Protein AF-A0A7R9WMW5-F1 (afdb_monomer_lite)

Secondary structure (DSSP, 8-state):
--S-TTSTTHHHHHHHHHHHHHHHHTT----EEEE--EEETT--GGGSPPPHHHHHHHHHHHHTTT-EEEEEEEEEE-TTS-HHHHHHHHHHHHHHHHHHHHTSTTEEEEEES-SBGGG-HHHHHHTS----SSB-TTSPBPHHHHHHHHHHHTTSTT----STT-SSSEETTTTEETTTTTSPPPPP--------TTSSSSS------------PPP----

pLDDT: mean 84.22, std 20.39, range [33.09, 98.75]

InterPro domains:
  IPR001000 Glycoside hydrolase family 10 domain [PF00331] (10-150)
  IPR001000 Glycoside hydrolase family 10 domain [PS51760] (1-151)
  IPR001000 Glycoside hydrolase family 10 domain [SM00633] (3-152)
  IPR017853 Glycoside hydrolase superfamily [SSF51445] (10-153)
  IPR044846 Glycoside hydrolase family 10 [PTHR31490] (8-117)

Sequence (222 aa):
KVEGMDGPNKRKADGFYRLLADLKRNGCPVHGCGMQAHFNAAGTGNKRPPTPRMVKNQIRRLGHLGLSVNISEMDVRVMGLPRHLRSLAQIEIYRDILAAALTEPAFDGIWVWGVSDKHSWVPWFYRTGDTPLLLDASYARKPAYYAVREALLALTPGGSGLPWDGEDDMDPRTQQPWGSKWMQPEPAVEPSTGTNSQQQQQANGASKQPFAGDARPDWEIE

Organism: NCBI:txid1486917

Radius of gyration: 20.63 Å; chains: 1; bounding box: 66×61×39 Å

Foldseek 3Di:
DQQFDVDLQNVVVVVVLVVLLVCLVVVNPAAADEDQQPAEQLDARSRFDHFLLRNLVSLQSSVVSNHAYEHEAHWYWQPNWDPVCSLVSLLLSLQSNLLSLVVHPSYDYYDHNDQEQLPDPCCVVVVDPTGTDQAYNVRHGGSNVVSNVLSVQLPPVVRPHDQPPDNDQADSVPRHRRSPPTRDDHPPPDPPPDDDPPPPPPPDPDDDDPDDPDPDDDDDDD

Structure (mmCIF, N/CA/C/O backbone):
data_AF-A0A7R9WMW5-F1
#
_entry.id   AF-A0A7R9WMW5-F1
#
loop_
_atom_site.group_PDB
_atom_site.id
_atom_site.type_symbol
_atom_site.label_atom_id
_atom_site.label_alt_id
_atom_site.label_comp_id
_atom_site.label_asym_id
_atom_site.label_entity_id
_atom_site.label_seq_id
_atom_site.pdbx_PDB_ins_code
_atom_site.Cartn_x
_atom_site.Cartn_y
_atom_site.Cartn_z
_atom_site.occupancy
_atom_site.B_iso_or_equiv
_atom_site.auth_seq_id
_atom_site.auth_comp_id
_atom_site.auth_asym_id
_atom_site.auth_atom_id
_atom_site.pdbx_PDB_model_num
ATOM 1 N N . LYS A 1 1 ? -3.709 10.831 -1.543 1.00 75.50 1 LYS A N 1
ATOM 2 C CA . LYS A 1 1 ? -4.199 9.547 -1.035 1.00 75.50 1 LYS A CA 1
ATOM 3 C C . LYS A 1 1 ? -4.210 9.629 0.501 1.00 75.50 1 LYS A C 1
ATOM 5 O O . LYS A 1 1 ? -3.652 10.600 1.000 1.00 75.50 1 LYS A O 1
ATOM 10 N N . VAL A 1 2 ? -4.948 8.787 1.223 1.00 84.94 2 VAL A N 1
ATOM 11 C CA . VAL A 1 2 ? -5.184 8.956 2.682 1.00 84.94 2 VAL A CA 1
ATOM 12 C C . VAL A 1 2 ? -4.212 8.163 3.562 1.00 84.94 2 VAL A C 1
ATOM 14 O O . VAL A 1 2 ? -4.251 8.299 4.774 1.00 84.94 2 VAL A O 1
ATOM 17 N N . GLU A 1 3 ? -3.341 7.368 2.947 1.00 86.94 3 GLU A N 1
ATOM 18 C CA . GLU A 1 3 ? -2.583 6.269 3.544 1.00 86.94 3 GLU A CA 1
ATOM 19 C C . GLU A 1 3 ? -1.469 6.727 4.485 1.00 86.94 3 GLU A C 1
ATOM 21 O O . GLU A 1 3 ? -0.964 5.898 5.214 1.00 86.94 3 GLU A O 1
ATOM 26 N N . GLY A 1 4 ? -1.049 7.997 4.481 1.00 78.56 4 GLY A N 1
ATOM 27 C CA . GLY A 1 4 ? 0.122 8.435 5.245 1.00 78.56 4 GLY A CA 1
ATOM 28 C C . GLY A 1 4 ? -0.100 9.716 6.040 1.00 78.56 4 GLY A C 1
ATOM 29 O O . GLY A 1 4 ? -0.463 10.748 5.464 1.00 78.56 4 GLY A O 1
ATOM 30 N N . MET A 1 5 ? 0.188 9.664 7.342 1.00 80.25 5 MET A N 1
ATOM 31 C CA . MET A 1 5 ? 0.307 10.850 8.195 1.00 80.25 5 MET A CA 1
ATOM 32 C C . MET A 1 5 ? 1.620 11.578 7.891 1.00 80.25 5 MET A C 1
ATOM 34 O O . MET A 1 5 ? 2.621 10.927 7.617 1.00 80.25 5 MET A O 1
ATOM 38 N N . ASP A 1 6 ? 1.597 12.916 7.872 1.00 78.56 6 ASP A N 1
ATOM 39 C CA . ASP A 1 6 ? 2.744 13.777 7.510 1.00 78.56 6 ASP A CA 1
ATOM 40 C C . ASP A 1 6 ? 3.385 13.460 6.149 1.00 78.56 6 ASP A C 1
ATOM 42 O O . ASP A 1 6 ? 4.477 13.915 5.821 1.00 78.56 6 ASP A O 1
ATOM 46 N N . GLY A 1 7 ? 2.660 12.701 5.328 1.00 77.81 7 GLY A N 1
ATOM 47 C CA . GLY A 1 7 ? 3.116 12.245 4.035 1.00 77.81 7 GLY A CA 1
ATOM 48 C C . GLY A 1 7 ? 2.809 13.204 2.896 1.00 77.81 7 GLY A C 1
ATOM 49 O O . GLY A 1 7 ? 2.190 14.259 3.077 1.00 77.81 7 GLY A O 1
ATOM 50 N N . PRO A 1 8 ? 3.143 12.788 1.666 1.00 74.31 8 PRO A N 1
ATOM 51 C CA . PRO A 1 8 ? 3.034 13.637 0.487 1.00 74.31 8 PRO A CA 1
ATOM 52 C C . PRO A 1 8 ? 1.609 14.129 0.202 1.00 74.31 8 PRO A C 1
ATOM 54 O O . PRO A 1 8 ? 1.408 15.065 -0.555 1.00 74.31 8 PRO A O 1
ATOM 57 N N . ASN A 1 9 ? 0.584 13.526 0.808 1.00 84.00 9 ASN A N 1
ATOM 58 C CA . ASN A 1 9 ? -0.803 13.958 0.664 1.00 84.00 9 ASN A CA 1
ATOM 59 C C . ASN A 1 9 ? -1.483 14.242 2.015 1.00 84.00 9 ASN A C 1
ATOM 61 O O . ASN A 1 9 ? -2.674 13.972 2.198 1.00 84.00 9 ASN A O 1
ATOM 65 N N . LYS A 1 10 ? -0.720 14.823 2.951 1.00 87.69 10 LYS A N 1
ATOM 66 C CA . LYS A 1 10 ? -1.147 15.170 4.315 1.00 87.69 10 LYS A CA 1
ATOM 67 C C . LYS A 1 10 ? -2.519 15.838 4.375 1.00 87.69 10 LYS A C 1
ATOM 69 O O . LYS A 1 10 ? -3.350 15.452 5.187 1.00 87.69 10 LYS A O 1
ATOM 74 N N . ARG A 1 11 ? -2.804 16.795 3.482 1.00 91.81 11 ARG A N 1
ATOM 75 C CA . ARG A 1 11 ? -4.099 17.505 3.458 1.00 91.81 11 ARG A CA 1
ATOM 76 C C . ARG A 1 11 ? -5.290 16.555 3.292 1.00 91.81 11 ARG A C 1
ATOM 78 O O . ARG A 1 11 ? -6.290 16.726 3.984 1.00 91.81 11 ARG A O 1
ATOM 85 N N . LYS A 1 12 ? -5.188 15.552 2.409 1.00 93.06 12 LYS A N 1
ATOM 86 C CA . LYS A 1 12 ? -6.259 14.564 2.205 1.00 93.06 12 LYS A CA 1
ATOM 87 C C . LYS A 1 12 ? -6.365 13.614 3.399 1.00 93.06 12 LYS A C 1
ATOM 89 O O . LYS A 1 12 ? -7.477 13.341 3.837 1.00 93.06 12 LYS A O 1
ATOM 94 N N . ALA A 1 13 ? -5.235 13.154 3.936 1.00 94.50 13 ALA A N 1
ATOM 95 C CA . ALA A 1 13 ? -5.210 12.282 5.110 1.00 94.50 13 ALA A CA 1
ATOM 96 C C . ALA A 1 13 ? -5.822 12.968 6.350 1.00 94.50 13 ALA A C 1
ATOM 98 O O . ALA A 1 13 ? -6.645 12.377 7.045 1.00 94.50 13 ALA A O 1
ATOM 99 N N . ASP A 1 14 ? -5.490 14.240 6.589 1.00 95.38 14 ASP A N 1
ATOM 100 C CA . ASP A 1 14 ? -6.043 15.031 7.695 1.00 95.38 14 ASP A CA 1
ATOM 101 C C . ASP A 1 14 ? -7.529 15.341 7.506 1.00 95.38 14 ASP A C 1
ATOM 103 O O . ASP A 1 14 ? -8.294 15.288 8.466 1.00 95.38 14 ASP A O 1
ATOM 107 N N . GLY A 1 15 ? -7.957 15.651 6.278 1.00 96.81 15 GLY A N 1
ATOM 108 C CA . GLY A 1 15 ? -9.375 15.836 5.967 1.00 96.81 15 GLY A CA 1
ATOM 109 C C . GLY A 1 15 ? -10.191 14.570 6.238 1.00 96.81 15 GLY A C 1
ATOM 110 O O . GLY A 1 15 ? -11.246 14.645 6.859 1.00 96.81 15 GLY A O 1
ATOM 111 N N . PHE A 1 16 ? -9.666 13.408 5.843 1.00 97.44 16 PHE A N 1
ATOM 112 C CA . PHE A 1 16 ? -10.294 12.114 6.104 1.00 97.44 16 PHE A CA 1
ATOM 113 C C . PHE A 1 16 ? -10.397 11.804 7.602 1.00 97.44 16 PHE A C 1
ATOM 115 O O . PHE A 1 16 ? -11.466 11.430 8.077 1.00 97.44 16 PHE A O 1
ATOM 122 N N . TYR A 1 17 ? -9.323 12.043 8.362 1.00 97.75 17 TYR A N 1
ATOM 123 C CA . TYR A 1 17 ? -9.340 11.900 9.818 1.00 97.75 17 TYR A CA 1
ATOM 124 C C . TYR A 1 17 ? -10.393 12.805 10.474 1.00 97.75 17 TYR A C 1
ATOM 126 O O . TYR A 1 17 ? -11.178 12.333 11.291 1.00 97.75 17 TYR A O 1
ATOM 134 N N . ARG A 1 18 ? -10.449 14.093 10.099 1.00 98.25 18 ARG A N 1
ATOM 135 C CA . ARG A 1 18 ? -11.427 15.045 10.660 1.00 98.25 18 ARG A CA 1
ATOM 136 C C . ARG A 1 18 ? -12.861 14.633 10.359 1.00 98.25 18 ARG A C 1
ATOM 138 O O . ARG A 1 18 ? -13.682 14.664 11.264 1.00 98.25 18 ARG A O 1
ATOM 145 N N . LEU A 1 19 ? -13.138 14.193 9.130 1.00 98.38 19 LEU A N 1
ATOM 146 C CA . LEU A 1 19 ? -14.452 13.673 8.757 1.00 98.38 19 LEU A CA 1
ATOM 147 C C . LEU A 1 19 ? -14.867 12.509 9.666 1.00 98.38 19 LEU A C 1
ATOM 149 O O . LEU A 1 19 ? -15.960 12.523 10.223 1.00 98.38 19 LEU A O 1
ATOM 153 N N . LEU A 1 20 ? -13.994 11.516 9.847 1.00 98.44 20 LEU A N 1
ATOM 154 C CA . LEU A 1 20 ? -14.292 10.350 10.681 1.00 98.44 20 LEU A CA 1
ATOM 155 C C . LEU A 1 20 ? -14.444 10.721 12.159 1.00 98.44 20 LEU A C 1
ATOM 157 O O . LEU A 1 20 ? -15.370 10.247 12.813 1.00 98.44 20 LEU A O 1
ATOM 161 N N . ALA A 1 21 ? -13.586 11.600 12.676 1.00 98.31 21 ALA A N 1
ATOM 162 C CA . ALA A 1 21 ? -13.686 12.097 14.043 1.00 98.31 21 ALA A CA 1
ATOM 163 C C . ALA A 1 21 ? -15.006 12.850 14.276 1.00 98.31 21 ALA A C 1
ATOM 165 O O . ALA A 1 21 ? -15.660 12.644 15.297 1.00 98.31 21 ALA A O 1
ATOM 166 N N . ASP A 1 22 ? -15.428 13.678 13.319 1.00 98.56 22 ASP A N 1
ATOM 167 C CA . ASP A 1 22 ? -16.695 14.402 13.381 1.00 98.56 22 ASP A CA 1
ATOM 168 C C . ASP A 1 22 ? -17.892 13.444 13.328 1.00 98.56 22 ASP A C 1
ATOM 170 O O . ASP A 1 22 ? -18.819 13.589 14.123 1.00 98.56 22 ASP A O 1
ATOM 174 N N . LEU A 1 23 ? -17.869 12.428 12.459 1.00 98.56 23 LEU A N 1
ATOM 175 C CA . LEU A 1 23 ? -18.916 11.399 12.408 1.00 98.56 23 LEU A CA 1
ATOM 176 C C . LEU A 1 23 ? -19.016 10.633 13.734 1.00 98.56 23 LEU A C 1
ATOM 178 O O . LEU A 1 23 ? -20.112 10.477 14.273 1.00 98.56 23 LEU A O 1
ATOM 182 N N . LYS A 1 24 ? -17.881 10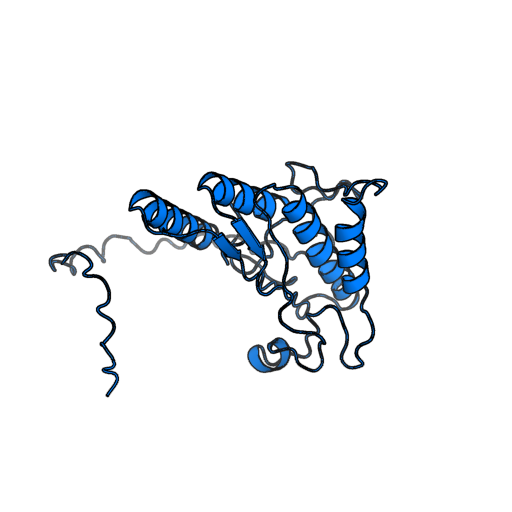.209 14.303 1.00 97.81 24 LYS A N 1
ATOM 183 C CA . LYS A 1 24 ? -17.848 9.521 15.603 1.00 97.81 24 LYS A CA 1
ATOM 184 C C . LYS A 1 24 ? -18.353 10.413 16.733 1.00 97.81 24 LYS A C 1
ATOM 186 O O . LYS A 1 24 ? -19.144 9.953 17.551 1.00 97.81 24 LYS A O 1
ATOM 191 N N . ARG A 1 25 ? -17.959 11.691 16.758 1.00 97.88 25 ARG A N 1
ATOM 192 C CA . ARG A 1 25 ? -18.421 12.668 17.759 1.00 97.88 25 ARG A CA 1
ATOM 193 C C . ARG A 1 25 ? -19.933 12.894 17.698 1.00 97.88 25 ARG A C 1
ATOM 195 O O . ARG A 1 25 ? -20.548 13.093 18.737 1.00 97.88 25 ARG A O 1
ATOM 202 N N . ASN A 1 26 ? -20.525 12.839 16.507 1.00 98.25 26 ASN A N 1
ATOM 203 C CA . ASN A 1 26 ? -21.969 12.988 16.305 1.00 98.25 26 ASN A CA 1
ATOM 204 C C . ASN A 1 26 ? -22.755 11.671 16.469 1.00 98.25 26 ASN A C 1
ATOM 206 O O . ASN A 1 26 ? -23.927 11.611 16.107 1.00 98.25 26 ASN A O 1
ATOM 210 N N . GLY A 1 27 ? -22.133 10.608 16.992 1.00 97.56 27 GLY A N 1
ATOM 211 C CA . GLY A 1 27 ? -22.809 9.335 17.252 1.00 97.56 27 GLY A CA 1
ATOM 212 C C . GLY A 1 27 ? -23.146 8.520 16.000 1.00 97.56 27 GLY A C 1
ATOM 213 O O . GLY A 1 27 ? -23.916 7.566 16.091 1.00 97.56 27 GLY A O 1
ATOM 214 N N . CYS A 1 28 ? -22.587 8.853 14.829 1.00 98.44 28 CYS A N 1
ATOM 215 C CA . CYS A 1 28 ? -22.804 8.060 13.621 1.00 98.44 28 CYS A CA 1
ATOM 216 C C . CYS A 1 28 ? -22.174 6.658 13.775 1.00 98.44 28 CYS A C 1
ATOM 218 O O . CYS A 1 28 ? -21.033 6.553 14.244 1.00 98.44 28 CYS A O 1
ATOM 220 N N . PRO A 1 29 ? -22.852 5.580 13.331 1.00 97.62 29 PRO A N 1
ATOM 221 C CA . PRO A 1 29 ? -22.399 4.199 13.511 1.00 97.62 29 PRO A CA 1
ATOM 222 C C . PRO A 1 29 ? -21.305 3.809 12.499 1.00 97.62 29 PRO A C 1
ATOM 224 O O . PRO A 1 29 ? -21.485 2.942 11.647 1.00 97.62 29 PRO A O 1
ATOM 227 N N . VAL A 1 30 ? -20.154 4.482 12.570 1.00 97.81 30 VAL A N 1
ATOM 228 C CA . VAL A 1 30 ? -18.961 4.163 11.775 1.00 97.81 30 VAL A CA 1
ATOM 229 C C . VAL A 1 30 ? -18.062 3.224 12.580 1.00 97.81 30 VAL A C 1
ATOM 231 O O . VAL A 1 30 ? -17.620 3.564 13.685 1.00 97.81 30 VAL A O 1
ATOM 234 N N . HIS A 1 31 ? -17.804 2.045 12.013 1.00 97.62 31 HIS A N 1
ATOM 235 C CA . HIS A 1 31 ? -17.065 0.955 12.666 1.00 97.62 31 HIS A CA 1
ATOM 236 C C . HIS A 1 31 ? -15.648 0.775 12.121 1.00 97.62 31 HIS A C 1
ATOM 238 O O . HIS A 1 31 ? -14.764 0.329 12.844 1.00 97.62 31 HIS A O 1
ATOM 244 N N . GLY A 1 32 ? -15.417 1.158 10.867 1.00 97.75 32 GLY A N 1
ATOM 245 C CA . GLY A 1 32 ? -14.113 1.031 10.242 1.00 97.75 32 GLY A CA 1
ATOM 246 C C . GLY A 1 32 ? -13.955 1.927 9.026 1.00 97.75 32 GLY A C 1
ATOM 247 O O . GLY A 1 32 ? -14.888 2.617 8.607 1.00 97.75 32 GLY A O 1
ATOM 248 N N . CYS A 1 33 ? -12.751 1.934 8.471 1.00 97.81 33 CYS A N 1
ATOM 249 C CA . CYS A 1 33 ? -12.404 2.718 7.297 1.00 97.81 33 CYS A CA 1
ATOM 250 C C . CYS A 1 33 ? -11.347 2.009 6.440 1.00 97.81 33 CYS A C 1
ATOM 252 O O . CYS A 1 33 ? -10.534 1.236 6.942 1.00 97.81 33 CYS A O 1
ATOM 254 N N . GLY A 1 34 ? -11.371 2.280 5.134 1.00 96.94 34 GLY A N 1
ATOM 255 C CA . GLY A 1 34 ? -10.429 1.704 4.178 1.00 96.94 34 GLY A CA 1
ATOM 256 C C . GLY A 1 34 ? -9.488 2.746 3.592 1.00 96.94 34 GLY A C 1
ATOM 257 O O . GLY A 1 34 ? -9.885 3.880 3.309 1.00 96.94 34 GLY A O 1
ATOM 258 N N . MET A 1 35 ? -8.235 2.352 3.389 1.00 97.06 35 MET A N 1
ATOM 259 C CA . MET A 1 35 ? -7.259 3.098 2.604 1.00 97.06 35 MET A CA 1
ATOM 260 C C . MET A 1 35 ? -6.989 2.331 1.307 1.00 97.06 35 MET A C 1
ATOM 262 O O . MET A 1 35 ? -6.592 1.171 1.345 1.00 97.06 35 MET A O 1
ATOM 266 N N . GLN A 1 36 ? -7.195 2.968 0.153 1.00 96.81 36 GLN A N 1
ATOM 267 C CA . GLN A 1 36 ? -7.153 2.262 -1.132 1.00 96.81 36 GLN A CA 1
ATOM 268 C C . GLN A 1 36 ? -5.769 1.694 -1.456 1.00 96.81 36 GLN A C 1
ATOM 270 O O . GLN A 1 36 ? -5.662 0.587 -1.953 1.00 96.81 36 GLN A O 1
ATOM 275 N N . ALA A 1 37 ? -4.690 2.425 -1.168 1.00 97.25 37 ALA A N 1
ATOM 276 C CA . ALA A 1 37 ? -3.307 1.985 -1.405 1.00 97.25 37 ALA A CA 1
ATOM 277 C C . ALA A 1 37 ? -2.888 1.746 -2.881 1.00 97.25 37 ALA A C 1
ATOM 279 O O . ALA A 1 37 ? -1.840 1.174 -3.147 1.00 97.25 37 ALA A O 1
ATOM 280 N N . HIS A 1 38 ? -3.633 2.302 -3.837 1.00 97.56 38 HIS A N 1
ATOM 281 C CA . HIS A 1 38 ? -3.241 3.123 -5.002 1.00 97.56 38 HIS A CA 1
ATOM 282 C C . HIS A 1 38 ? -1.784 3.475 -5.374 1.00 97.56 38 HIS A C 1
ATOM 284 O O . HIS A 1 38 ? -1.623 4.575 -5.910 1.00 97.56 38 HIS A O 1
ATOM 290 N N . PHE A 1 39 ? -0.707 2.725 -5.139 1.00 97.69 39 PHE A N 1
ATOM 291 C CA . PHE A 1 39 ? 0.668 3.252 -5.250 1.00 97.69 39 PHE A CA 1
ATOM 292 C C . PHE A 1 39 ? 1.238 3.426 -6.675 1.00 97.69 39 PHE A C 1
ATOM 294 O O . PHE A 1 39 ? 0.870 2.767 -7.642 1.00 97.69 39 PHE A O 1
ATOM 301 N N . ASN A 1 40 ? 2.134 4.410 -6.810 1.00 96.56 40 ASN A N 1
ATOM 302 C CA . ASN A 1 40 ? 2.993 4.598 -7.981 1.00 96.56 40 ASN A CA 1
ATOM 303 C C . ASN A 1 40 ? 4.423 4.756 -7.475 1.00 96.56 40 ASN A C 1
ATOM 305 O O . ASN A 1 40 ? 4.741 5.789 -6.889 1.00 96.56 40 ASN A O 1
ATOM 309 N N . ALA A 1 41 ? 5.261 3.751 -7.698 1.00 97.25 41 ALA A N 1
ATOM 310 C CA . ALA A 1 41 ? 6.638 3.728 -7.225 1.00 97.25 41 ALA A CA 1
ATOM 311 C C . ALA A 1 41 ? 7.498 4.849 -7.836 1.00 97.25 41 ALA A C 1
ATOM 313 O O . ALA A 1 41 ? 8.411 5.347 -7.185 1.00 97.25 41 ALA A O 1
ATOM 314 N N . ALA A 1 42 ? 7.170 5.302 -9.051 1.00 96.06 42 ALA A N 1
ATOM 315 C CA . ALA A 1 42 ? 7.812 6.448 -9.699 1.00 96.06 42 ALA A CA 1
ATOM 316 C C . ALA A 1 42 ? 7.179 7.802 -9.315 1.00 96.06 42 ALA A C 1
ATOM 318 O O . ALA A 1 42 ? 7.518 8.833 -9.891 1.00 96.06 42 ALA A O 1
ATOM 319 N N . GLY A 1 43 ? 6.201 7.816 -8.404 1.00 94.25 43 GLY A N 1
ATOM 320 C CA . GLY A 1 43 ? 5.496 9.029 -8.006 1.00 94.25 43 GLY A CA 1
ATOM 321 C C . GLY A 1 43 ? 6.381 9.995 -7.215 1.00 94.25 43 GLY A C 1
ATOM 322 O O . GLY A 1 43 ? 7.159 9.580 -6.362 1.00 94.25 43 GLY A O 1
ATOM 323 N N . THR A 1 44 ? 6.190 11.290 -7.451 1.00 93.06 44 THR A N 1
ATOM 324 C CA . THR A 1 44 ? 6.825 12.398 -6.719 1.00 93.06 44 THR A CA 1
ATOM 325 C C . THR A 1 44 ? 5.765 13.349 -6.156 1.00 93.06 44 THR A C 1
ATOM 327 O O . THR A 1 44 ? 4.587 13.266 -6.547 1.00 93.06 44 THR A O 1
ATOM 330 N N . GLY A 1 45 ? 6.138 14.226 -5.216 1.00 90.12 45 GLY A N 1
ATOM 331 C CA . GLY A 1 45 ? 5.216 15.130 -4.529 1.00 90.12 45 GLY A CA 1
ATOM 332 C C . GLY A 1 45 ? 3.977 14.384 -4.033 1.00 90.12 45 GLY A C 1
ATOM 333 O O . GLY A 1 45 ? 4.061 13.247 -3.579 1.00 90.12 45 GLY A O 1
ATOM 334 N N . ASN A 1 46 ? 2.783 14.936 -4.259 1.00 88.44 46 ASN A N 1
ATOM 335 C CA . ASN A 1 46 ? 1.508 14.343 -3.817 1.00 88.44 46 ASN A CA 1
ATOM 336 C C . ASN A 1 46 ? 1.202 12.914 -4.327 1.00 88.44 46 ASN A C 1
ATOM 338 O O . ASN A 1 46 ? 0.217 12.308 -3.878 1.00 88.44 46 ASN A O 1
ATOM 342 N N . LYS A 1 47 ? 1.974 12.399 -5.297 1.00 90.56 47 LYS A N 1
ATOM 343 C CA . LYS A 1 47 ? 1.852 11.045 -5.861 1.00 90.56 47 LYS A CA 1
ATOM 344 C C . LYS A 1 47 ? 2.869 10.056 -5.286 1.00 90.56 47 LYS A C 1
ATOM 346 O O . LYS A 1 47 ? 2.693 8.858 -5.530 1.00 90.56 47 LYS A O 1
ATOM 351 N N . ARG A 1 48 ? 3.882 10.528 -4.552 1.00 92.81 48 ARG A N 1
ATOM 352 C CA . ARG A 1 48 ? 4.906 9.693 -3.918 1.00 92.81 48 ARG A CA 1
ATOM 353 C C . ARG A 1 48 ? 4.261 8.662 -2.981 1.00 92.81 48 ARG A C 1
ATOM 355 O O . ARG A 1 48 ? 3.273 8.988 -2.311 1.00 92.81 48 ARG A O 1
ATOM 362 N N . PRO A 1 49 ? 4.755 7.412 -2.956 1.00 94.38 49 PRO A N 1
ATOM 363 C CA . PRO A 1 49 ? 4.325 6.437 -1.962 1.00 94.38 49 PRO A CA 1
ATOM 364 C C . PRO A 1 49 ? 4.623 6.947 -0.541 1.00 94.38 49 PRO A C 1
ATOM 366 O O . PRO A 1 49 ? 5.710 7.480 -0.317 1.00 94.38 49 PRO A O 1
ATOM 369 N N . PRO A 1 50 ? 3.694 6.812 0.420 1.00 94.06 50 PRO A N 1
ATOM 370 C CA . PRO A 1 50 ? 4.018 7.038 1.824 1.00 94.06 50 PRO A CA 1
ATOM 371 C C . PRO A 1 50 ? 5.060 6.011 2.280 1.00 94.06 50 PRO A C 1
ATOM 373 O O . PRO A 1 50 ? 5.112 4.899 1.749 1.00 94.06 50 PRO A O 1
ATOM 376 N N . THR A 1 51 ? 5.873 6.374 3.267 1.00 93.62 51 THR A N 1
ATOM 377 C CA . THR A 1 51 ? 6.759 5.407 3.921 1.00 93.62 51 THR A CA 1
ATOM 378 C C . THR A 1 51 ? 5.945 4.473 4.822 1.00 93.62 51 THR A C 1
ATOM 380 O O . THR A 1 51 ? 4.826 4.826 5.220 1.00 93.62 51 THR A O 1
ATOM 383 N N . PRO A 1 52 ? 6.470 3.296 5.199 1.00 93.06 52 PRO A N 1
ATOM 384 C CA . PRO A 1 52 ? 5.714 2.392 6.054 1.00 93.06 52 PRO A CA 1
ATOM 385 C C . PRO A 1 52 ? 5.427 2.977 7.444 1.00 93.06 52 PRO A C 1
ATOM 387 O O . PRO A 1 52 ? 4.327 2.798 7.963 1.00 93.06 52 PRO A O 1
ATOM 390 N N . ARG A 1 53 ? 6.330 3.804 7.990 1.00 91.75 53 ARG A N 1
ATOM 391 C CA . ARG A 1 53 ? 6.076 4.606 9.199 1.00 91.75 53 ARG A CA 1
ATOM 392 C C . ARG A 1 53 ? 4.873 5.541 9.052 1.00 91.75 53 ARG A C 1
ATOM 394 O O . ARG A 1 53 ? 4.038 5.616 9.951 1.00 91.75 53 ARG A O 1
ATOM 401 N N . MET A 1 54 ? 4.756 6.250 7.928 1.00 94.00 54 MET A N 1
ATOM 402 C CA . MET A 1 54 ? 3.612 7.137 7.684 1.00 94.00 54 MET A CA 1
ATOM 403 C C . MET A 1 54 ? 2.289 6.364 7.665 1.00 94.00 54 MET A C 1
ATOM 405 O O . MET A 1 54 ? 1.287 6.873 8.171 1.00 94.00 54 MET A O 1
ATOM 409 N N . VAL A 1 55 ? 2.290 5.150 7.099 1.00 95.06 55 VAL A N 1
ATOM 410 C CA . VAL A 1 55 ? 1.114 4.266 7.068 1.00 95.06 55 VAL A CA 1
ATOM 411 C C . VAL A 1 55 ? 0.767 3.748 8.457 1.00 95.06 55 VAL A C 1
ATOM 413 O O . VAL A 1 55 ? -0.379 3.882 8.883 1.00 95.06 55 VAL A O 1
ATOM 416 N N . LYS A 1 56 ? 1.758 3.250 9.198 1.00 93.44 56 LYS A N 1
ATOM 417 C CA . LYS A 1 56 ? 1.631 2.840 10.603 1.00 93.44 56 LYS A CA 1
ATOM 418 C C . LYS A 1 56 ? 0.984 3.942 11.449 1.00 93.44 56 LYS A C 1
ATOM 420 O O . LYS A 1 56 ? -0.058 3.733 12.064 1.00 93.44 56 LYS A O 1
ATOM 425 N N . ASN A 1 57 ? 1.511 5.164 11.376 1.00 94.19 57 ASN A N 1
ATOM 426 C CA . ASN A 1 57 ? 0.979 6.306 12.123 1.00 94.19 57 ASN A CA 1
ATOM 427 C C . ASN A 1 57 ? -0.435 6.714 11.688 1.00 94.19 57 ASN A C 1
ATOM 429 O O . ASN A 1 57 ? -1.250 7.120 12.521 1.00 94.19 57 ASN A O 1
ATOM 433 N N . GLN A 1 58 ? -0.750 6.595 10.395 1.00 96.25 58 GLN A N 1
ATOM 434 C CA . GLN A 1 58 ? -2.100 6.836 9.894 1.00 96.25 58 GLN A CA 1
ATOM 435 C C . GLN A 1 58 ? -3.101 5.828 10.469 1.00 96.25 58 GLN A C 1
ATOM 437 O O . GLN A 1 58 ? -4.179 6.232 10.910 1.00 96.25 58 GLN A O 1
ATOM 442 N N . ILE A 1 59 ? -2.751 4.540 10.480 1.00 96.94 59 ILE A N 1
ATOM 443 C CA . ILE A 1 59 ? -3.584 3.477 11.052 1.00 96.94 59 ILE A CA 1
ATOM 444 C C . ILE A 1 59 ? -3.759 3.709 12.552 1.00 96.94 59 ILE A C 1
ATOM 446 O O . ILE A 1 59 ? -4.893 3.730 13.026 1.00 96.94 59 ILE A O 1
ATOM 450 N N . ARG A 1 60 ? -2.671 3.991 13.278 1.00 96.12 60 ARG A N 1
ATOM 451 C CA . ARG A 1 60 ? -2.689 4.269 14.720 1.00 96.12 60 ARG A CA 1
ATOM 452 C C . ARG A 1 60 ? -3.673 5.376 15.086 1.00 96.12 60 ARG A C 1
ATOM 454 O O . ARG A 1 60 ? -4.538 5.189 15.941 1.00 96.12 60 ARG A O 1
ATOM 461 N N . ARG A 1 61 ? -3.594 6.528 14.407 1.00 96.75 61 ARG A N 1
ATOM 462 C CA . ARG A 1 61 ? -4.489 7.659 14.708 1.00 96.75 61 ARG A CA 1
ATOM 463 C C . ARG A 1 61 ? -5.948 7.369 14.365 1.00 96.75 61 ARG A C 1
ATOM 465 O O . ARG A 1 61 ? -6.829 7.834 15.077 1.00 96.75 61 ARG A O 1
ATOM 472 N N . LEU A 1 62 ? -6.219 6.614 13.299 1.00 98.06 62 LEU A N 1
ATOM 473 C CA . LEU A 1 62 ? -7.581 6.187 12.962 1.00 98.06 62 LEU A CA 1
ATOM 474 C C . LEU A 1 62 ? -8.113 5.187 13.999 1.00 98.06 62 LEU A C 1
ATOM 476 O O . LEU A 1 62 ? -9.256 5.311 14.431 1.00 98.06 62 LEU A O 1
ATOM 480 N N . GLY A 1 63 ? -7.263 4.274 14.471 1.00 97.81 63 GLY A N 1
ATOM 481 C CA . GLY A 1 63 ? -7.563 3.342 15.556 1.00 97.81 63 GLY A CA 1
ATOM 482 C C . GLY A 1 63 ? -7.932 4.035 16.868 1.00 97.81 63 GLY A C 1
ATOM 483 O O . GLY A 1 63 ? -8.859 3.601 17.544 1.00 97.81 63 GLY A O 1
ATOM 484 N N . HIS A 1 64 ? -7.303 5.171 17.197 1.00 97.81 64 HIS A N 1
ATOM 485 C CA . HIS A 1 64 ? -7.671 5.983 18.370 1.00 97.81 64 HIS A CA 1
ATOM 486 C C . HIS A 1 64 ? -9.100 6.554 18.314 1.00 97.81 64 HIS A C 1
ATOM 488 O O . HIS A 1 64 ? -9.636 6.949 19.347 1.00 97.81 64 HIS A O 1
ATOM 494 N N . LEU A 1 65 ? -9.746 6.576 17.142 1.00 97.81 65 LEU A N 1
ATOM 495 C CA . LEU A 1 65 ? -11.172 6.901 17.013 1.00 97.81 65 LEU A CA 1
ATOM 496 C C . LEU A 1 65 ? -12.089 5.694 17.301 1.00 97.81 65 LEU A C 1
ATOM 498 O O . LEU A 1 65 ? -13.309 5.814 17.186 1.00 97.81 65 LEU A O 1
ATOM 502 N N . GLY A 1 66 ? -11.526 4.532 17.646 1.00 97.56 66 GLY A N 1
ATOM 503 C CA . GLY A 1 66 ? -12.252 3.275 17.832 1.00 97.56 66 GLY A CA 1
ATOM 504 C C . GLY A 1 66 ? -12.715 2.654 16.513 1.00 97.56 66 GLY A C 1
ATOM 505 O O . GLY A 1 66 ? -13.822 2.120 16.453 1.00 97.56 66 GLY A O 1
ATOM 506 N N . LEU A 1 67 ? -11.919 2.797 15.449 1.00 98.25 67 LEU A N 1
ATOM 507 C CA . LEU A 1 67 ? -12.204 2.264 14.115 1.00 98.25 67 LEU A CA 1
ATOM 508 C C . LEU A 1 67 ? -11.279 1.091 13.786 1.00 98.25 67 LEU A C 1
ATOM 510 O O . LEU A 1 67 ? -10.083 1.167 14.067 1.00 98.25 67 LEU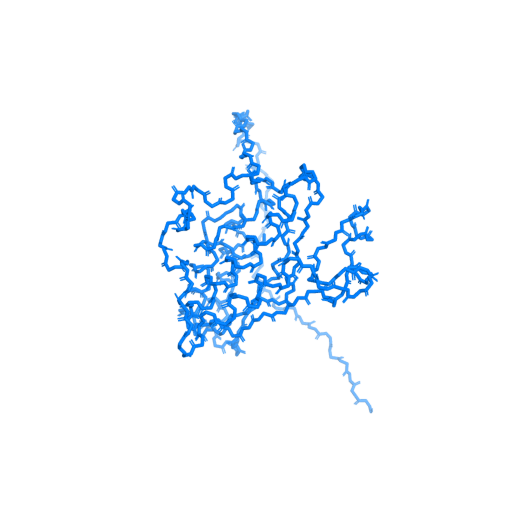 A O 1
ATOM 514 N N . SER A 1 68 ? -11.802 0.070 13.103 1.00 98.31 68 SER A N 1
ATOM 515 C CA . SER A 1 68 ? -10.953 -0.845 12.336 1.00 98.31 68 SER A CA 1
ATOM 516 C C . SER A 1 68 ? -10.455 -0.164 11.057 1.00 98.31 68 SER A C 1
ATOM 518 O O . SER A 1 68 ? -11.121 0.698 10.472 1.00 98.31 68 SER A O 1
ATOM 520 N N . VAL A 1 69 ? -9.254 -0.516 10.619 1.00 98.44 69 VAL A N 1
ATOM 521 C CA . VAL A 1 69 ? -8.613 0.072 9.443 1.00 98.44 69 VAL A CA 1
ATOM 522 C C . VAL A 1 69 ? -8.160 -1.043 8.522 1.00 98.44 69 VAL A C 1
ATOM 524 O O . VAL A 1 69 ? -7.494 -1.978 8.951 1.00 98.44 69 VAL A O 1
ATOM 527 N N . ASN A 1 70 ? -8.476 -0.937 7.238 1.00 97.75 70 ASN A N 1
ATOM 528 C CA . ASN A 1 70 ? -7.990 -1.877 6.236 1.00 97.75 70 ASN A CA 1
ATOM 529 C C . ASN A 1 70 ? -7.280 -1.172 5.082 1.00 97.75 70 ASN A C 1
ATOM 531 O O . ASN A 1 70 ? -7.454 0.025 4.838 1.00 97.75 70 ASN A O 1
ATOM 535 N N . ILE A 1 71 ? -6.475 -1.947 4.362 1.00 98.19 71 ILE A N 1
ATOM 536 C CA . ILE A 1 71 ? -6.040 -1.608 3.014 1.00 98.19 71 ILE A CA 1
ATOM 537 C C . ILE A 1 71 ? -7.012 -2.284 2.046 1.00 98.19 71 ILE A C 1
ATOM 539 O O . ILE A 1 71 ? -7.060 -3.507 1.987 1.00 98.19 71 ILE A O 1
ATOM 543 N N . SER A 1 72 ? -7.795 -1.514 1.295 1.00 97.94 72 SER A N 1
ATOM 544 C CA . SER A 1 72 ? -8.950 -2.051 0.562 1.00 97.94 72 SER A CA 1
ATOM 545 C C . SER A 1 72 ? -8.684 -2.394 -0.907 1.00 97.94 72 SER A C 1
ATOM 547 O O . SER A 1 72 ? -9.445 -3.162 -1.489 1.00 97.94 72 SER A O 1
ATOM 549 N N . GLU A 1 73 ? -7.663 -1.810 -1.540 1.00 98.25 73 GLU A N 1
ATOM 550 C CA . GLU A 1 73 ? -7.512 -1.860 -3.006 1.00 98.25 73 GLU A CA 1
ATOM 551 C C . GLU A 1 73 ? -6.037 -1.826 -3.461 1.00 98.25 73 GLU A C 1
ATOM 553 O O . GLU A 1 73 ? -5.689 -1.181 -4.451 1.00 98.25 73 GLU A O 1
ATOM 558 N N . MET A 1 74 ? -5.122 -2.469 -2.730 1.00 98.5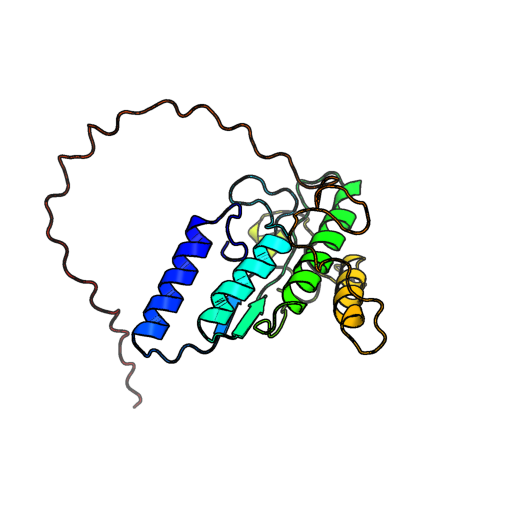0 74 MET A N 1
ATOM 559 C CA . MET A 1 74 ? -3.691 -2.291 -2.980 1.00 98.50 74 MET A CA 1
ATOM 560 C C . MET A 1 74 ? -3.300 -2.731 -4.393 1.00 98.50 74 MET A C 1
ATOM 562 O O . MET A 1 74 ? -3.543 -3.867 -4.798 1.00 98.50 74 MET A O 1
ATOM 566 N N . ASP A 1 75 ? -2.634 -1.834 -5.115 1.00 98.62 75 ASP A N 1
ATOM 567 C CA . ASP A 1 75 ? -1.895 -2.130 -6.334 1.00 98.62 75 ASP A CA 1
ATOM 568 C C . ASP A 1 75 ? -0.677 -1.191 -6.436 1.00 98.62 75 ASP A C 1
ATOM 570 O O . ASP A 1 75 ? -0.668 -0.090 -5.876 1.00 98.62 75 ASP A O 1
ATOM 574 N N . VAL A 1 76 ? 0.409 -1.650 -7.068 1.00 98.62 76 VAL A N 1
ATOM 575 C CA . VAL A 1 76 ? 1.685 -0.913 -7.089 1.00 98.62 76 VAL A CA 1
ATOM 576 C C . VAL A 1 76 ? 2.201 -0.786 -8.508 1.00 98.62 76 VAL A C 1
ATOM 578 O O . VAL A 1 76 ? 2.847 -1.689 -9.042 1.00 98.62 76 VAL A O 1
ATOM 581 N N . ARG A 1 77 ? 1.964 0.382 -9.098 1.00 98.25 77 ARG A N 1
ATOM 582 C CA . ARG A 1 77 ? 2.507 0.757 -10.405 1.00 98.25 77 ARG A CA 1
ATOM 583 C C . ARG A 1 77 ? 4.003 0.990 -10.342 1.00 98.25 77 ARG A C 1
ATOM 585 O O . ARG A 1 77 ? 4.494 1.645 -9.421 1.00 98.25 77 ARG A O 1
ATOM 592 N N . VAL A 1 78 ? 4.711 0.509 -11.355 1.00 97.44 78 VAL A N 1
ATOM 593 C CA . VAL A 1 78 ? 6.175 0.610 -11.458 1.00 97.44 78 VAL A CA 1
ATOM 594 C C . VAL A 1 78 ? 6.635 1.204 -12.786 1.00 97.44 78 VAL A C 1
ATOM 596 O O . VAL A 1 78 ? 7.830 1.458 -12.976 1.00 97.44 78 VAL A O 1
ATOM 599 N N . MET A 1 79 ? 5.709 1.451 -13.716 1.00 94.25 79 MET A N 1
ATOM 600 C CA . MET A 1 79 ? 6.026 2.178 -14.939 1.00 94.25 79 MET A CA 1
ATOM 601 C C . MET A 1 79 ? 6.455 3.608 -14.595 1.00 94.25 79 MET A C 1
ATOM 603 O O . MET A 1 79 ? 5.811 4.301 -13.814 1.00 94.25 79 MET A O 1
ATOM 607 N N . GLY A 1 80 ? 7.586 4.026 -15.167 1.00 93.31 80 GLY A N 1
ATOM 608 C CA . GLY A 1 80 ? 8.286 5.268 -14.817 1.00 93.31 80 GLY A CA 1
ATOM 609 C C . GLY A 1 80 ? 9.624 5.034 -14.109 1.00 93.31 80 GLY A C 1
ATOM 610 O O . GLY A 1 80 ? 10.495 5.891 -14.181 1.00 93.31 80 GLY A O 1
ATOM 611 N N . LEU A 1 81 ? 9.839 3.853 -13.515 1.00 96.75 81 LEU A N 1
ATOM 612 C CA . LEU A 1 81 ? 11.149 3.465 -12.985 1.00 96.75 81 LEU A CA 1
ATOM 613 C C . LEU A 1 81 ? 12.031 2.779 -14.048 1.00 96.75 81 LEU A C 1
ATOM 615 O O . LEU A 1 81 ? 11.504 2.079 -14.936 1.00 96.75 81 LEU A O 1
ATOM 619 N N . PRO A 1 82 ? 13.374 2.877 -13.922 1.00 96.81 82 PRO A N 1
ATOM 620 C CA . PRO A 1 82 ? 14.312 2.020 -14.641 1.00 96.81 82 PRO A CA 1
ATOM 621 C C . PRO A 1 82 ? 13.953 0.541 -14.477 1.00 96.81 82 PRO A C 1
ATOM 623 O O . PRO A 1 82 ? 13.632 0.090 -13.378 1.00 96.81 82 PRO A O 1
ATOM 626 N N . ARG A 1 83 ? 14.018 -0.237 -15.566 1.00 96.44 83 ARG A N 1
ATOM 627 C CA . ARG A 1 83 ? 13.538 -1.635 -15.599 1.00 96.44 83 ARG A CA 1
ATOM 628 C C . ARG A 1 83 ? 14.111 -2.499 -14.470 1.00 96.44 83 ARG A C 1
ATOM 630 O O . ARG A 1 83 ? 13.369 -3.282 -13.888 1.00 96.44 83 ARG A O 1
ATOM 637 N N . HIS A 1 84 ? 15.393 -2.327 -14.149 1.00 96.94 84 HIS A N 1
ATOM 638 C CA . HIS A 1 84 ? 16.083 -3.098 -13.112 1.00 96.94 84 HIS A CA 1
ATOM 639 C C . HIS A 1 84 ? 15.616 -2.775 -11.676 1.00 96.94 84 HIS A C 1
ATOM 641 O O . HIS A 1 84 ? 15.828 -3.586 -10.783 1.00 96.94 84 HIS A O 1
ATOM 647 N N . LEU A 1 85 ? 14.940 -1.639 -11.453 1.00 97.81 85 LEU A N 1
ATOM 648 C CA . LEU A 1 85 ? 14.430 -1.219 -10.138 1.00 97.81 85 LEU A CA 1
ATOM 649 C C . LEU A 1 85 ? 12.956 -1.566 -9.912 1.00 97.81 85 LEU A C 1
ATOM 651 O O . LEU A 1 85 ? 12.497 -1.566 -8.775 1.00 97.81 85 LEU A O 1
ATOM 655 N N . ARG A 1 86 ? 12.203 -1.881 -10.973 1.00 97.75 86 ARG A N 1
ATOM 656 C CA . ARG A 1 86 ? 10.747 -2.101 -10.897 1.00 97.75 86 ARG A CA 1
ATOM 657 C C . ARG A 1 86 ? 10.367 -3.219 -9.931 1.00 97.75 86 ARG A C 1
ATOM 659 O O . ARG A 1 86 ? 9.504 -3.025 -9.084 1.00 97.75 86 ARG A O 1
ATOM 666 N N . SER A 1 87 ? 11.035 -4.369 -10.047 1.00 98.00 87 SER A N 1
ATOM 667 C CA . SER A 1 87 ? 10.776 -5.521 -9.176 1.00 98.00 87 SER A CA 1
ATOM 668 C C . SER A 1 87 ? 11.103 -5.197 -7.716 1.00 98.00 87 SER A C 1
ATOM 670 O O . SER A 1 87 ? 10.288 -5.456 -6.837 1.00 98.00 87 SER A O 1
ATOM 672 N N . LEU A 1 88 ? 12.249 -4.550 -7.469 1.00 97.50 88 LEU A N 1
ATOM 673 C CA . LEU A 1 88 ? 12.668 -4.144 -6.127 1.00 97.50 88 LEU A CA 1
ATOM 674 C C . LEU A 1 88 ? 11.648 -3.205 -5.472 1.00 97.50 88 LEU A C 1
ATOM 676 O O . LEU A 1 88 ? 11.208 -3.465 -4.357 1.00 97.50 88 LEU A O 1
ATOM 680 N N . ALA A 1 89 ? 11.232 -2.157 -6.186 1.00 98.12 89 ALA A N 1
ATOM 681 C CA . ALA A 1 89 ? 10.257 -1.200 -5.679 1.00 98.12 89 ALA A CA 1
ATOM 682 C C . ALA A 1 89 ? 8.920 -1.868 -5.336 1.00 98.12 89 ALA A C 1
ATOM 684 O O . ALA A 1 89 ? 8.327 -1.586 -4.298 1.00 98.12 89 ALA A O 1
ATOM 685 N N . GLN A 1 90 ? 8.453 -2.784 -6.190 1.00 98.19 90 GLN A N 1
ATOM 686 C CA . GLN A 1 90 ? 7.212 -3.512 -5.949 1.00 98.19 90 GLN A CA 1
ATOM 687 C C . GLN A 1 90 ? 7.317 -4.428 -4.722 1.00 98.19 90 GLN A C 1
ATOM 689 O O . GLN A 1 90 ? 6.397 -4.449 -3.910 1.00 98.19 90 GLN A O 1
ATOM 694 N N . ILE A 1 91 ? 8.438 -5.144 -4.561 1.00 97.56 91 ILE A N 1
ATOM 695 C CA . ILE A 1 91 ? 8.720 -5.987 -3.387 1.00 97.56 91 ILE A CA 1
ATOM 696 C C . ILE A 1 91 ? 8.681 -5.154 -2.104 1.00 97.56 91 ILE A C 1
ATOM 698 O O . ILE A 1 91 ? 7.950 -5.504 -1.180 1.00 97.56 91 ILE A O 1
ATOM 702 N N . GLU A 1 92 ? 9.445 -4.059 -2.050 1.00 95.94 92 GLU A N 1
ATOM 703 C CA . GLU A 1 92 ? 9.561 -3.226 -0.847 1.00 95.94 92 GLU A CA 1
ATOM 704 C C . GLU A 1 92 ? 8.234 -2.551 -0.490 1.00 95.94 92 GLU A C 1
ATOM 706 O O . GLU A 1 92 ? 7.823 -2.608 0.665 1.00 95.94 92 GLU A O 1
ATOM 711 N N . ILE A 1 93 ? 7.508 -1.986 -1.462 1.00 97.12 93 ILE A N 1
ATOM 712 C CA . ILE A 1 93 ? 6.207 -1.354 -1.195 1.00 97.12 93 ILE A CA 1
ATOM 713 C C . ILE A 1 93 ? 5.195 -2.374 -0.666 1.00 97.12 93 ILE A C 1
ATOM 715 O O . ILE A 1 93 ? 4.560 -2.104 0.348 1.00 97.12 93 ILE A O 1
ATOM 719 N N . TYR A 1 94 ? 5.027 -3.531 -1.315 1.00 98.00 94 TYR A N 1
ATOM 720 C CA . TYR A 1 94 ? 4.056 -4.527 -0.846 1.00 98.00 94 TYR A CA 1
ATOM 721 C C . TYR A 1 94 ? 4.405 -5.076 0.533 1.00 98.00 94 TYR A C 1
ATOM 723 O O . TYR A 1 94 ? 3.540 -5.121 1.405 1.00 98.00 94 TYR A O 1
ATOM 731 N N . ARG A 1 95 ? 5.657 -5.492 0.735 1.00 95.19 95 ARG A N 1
ATOM 732 C CA . ARG A 1 95 ? 6.081 -6.110 1.991 1.00 95.19 95 ARG A CA 1
ATOM 733 C C . ARG A 1 95 ? 6.087 -5.115 3.130 1.00 95.19 95 ARG A C 1
ATOM 735 O O . ARG A 1 95 ? 5.503 -5.402 4.164 1.00 95.19 95 ARG A O 1
ATOM 742 N N . ASP A 1 96 ? 6.756 -3.981 2.960 1.00 93.88 96 ASP A N 1
ATOM 743 C CA . ASP A 1 96 ? 7.100 -3.137 4.099 1.00 93.88 96 ASP A CA 1
ATOM 744 C C . ASP A 1 96 ? 5.882 -2.324 4.563 1.00 93.88 96 ASP A C 1
ATOM 746 O O . ASP A 1 96 ? 5.678 -2.174 5.764 1.00 93.88 96 ASP A O 1
ATOM 750 N N . ILE A 1 97 ? 5.006 -1.893 3.642 1.00 94.94 97 ILE A N 1
ATOM 751 C CA . ILE A 1 97 ? 3.725 -1.259 4.003 1.00 94.94 97 ILE A CA 1
ATOM 752 C C . ILE A 1 97 ? 2.815 -2.244 4.740 1.00 94.94 97 ILE A C 1
ATOM 754 O O . ILE A 1 97 ? 2.250 -1.886 5.772 1.00 94.94 97 ILE A O 1
ATOM 758 N N . LEU A 1 98 ? 2.683 -3.477 4.237 1.00 95.31 98 LEU A N 1
ATOM 759 C CA . LEU A 1 98 ? 1.883 -4.506 4.900 1.00 95.31 98 LEU A CA 1
ATOM 760 C C . LEU A 1 98 ? 2.479 -4.878 6.263 1.00 95.31 98 LEU A C 1
ATOM 762 O O . LEU A 1 98 ? 1.743 -4.970 7.238 1.00 95.31 98 LEU A O 1
ATOM 766 N N . ALA A 1 99 ? 3.801 -5.033 6.340 1.00 92.50 99 ALA A N 1
ATOM 767 C CA . ALA A 1 99 ? 4.524 -5.297 7.576 1.00 92.50 99 ALA A CA 1
ATOM 768 C C . ALA A 1 99 ? 4.206 -4.246 8.640 1.00 92.50 99 ALA A C 1
ATOM 770 O O . ALA A 1 99 ? 3.774 -4.594 9.732 1.00 92.50 99 ALA A O 1
ATOM 771 N N . ALA A 1 100 ? 4.360 -2.967 8.292 1.00 91.62 100 ALA A N 1
ATOM 772 C CA . ALA A 1 100 ? 4.091 -1.859 9.196 1.00 91.62 100 ALA A CA 1
ATOM 773 C C . ALA A 1 100 ? 2.615 -1.808 9.616 1.00 91.62 100 ALA A C 1
ATOM 775 O O . ALA A 1 100 ? 2.319 -1.621 10.794 1.00 91.62 100 ALA A O 1
ATOM 776 N N . ALA A 1 101 ? 1.689 -2.019 8.675 1.00 93.94 101 ALA A N 1
ATOM 777 C CA . ALA A 1 101 ? 0.258 -2.035 8.960 1.00 93.94 101 ALA A CA 1
ATOM 778 C C . ALA A 1 101 ? -0.121 -3.134 9.959 1.00 93.94 101 ALA A C 1
ATOM 780 O O . ALA A 1 101 ? -0.841 -2.867 10.916 1.00 93.94 101 ALA A O 1
ATOM 781 N N . LEU A 1 102 ? 0.422 -4.340 9.789 1.00 92.50 102 LEU A N 1
ATOM 782 C CA . LEU A 1 102 ? 0.148 -5.465 10.675 1.00 92.50 102 LEU A CA 1
ATOM 783 C C . LEU A 1 102 ? 0.712 -5.290 12.104 1.00 92.50 102 LEU A C 1
ATOM 785 O O . LEU A 1 102 ? 0.330 -6.046 12.993 1.00 92.50 102 LEU A O 1
ATOM 789 N N . THR A 1 103 ? 1.598 -4.313 12.349 1.00 90.50 103 THR A N 1
ATOM 790 C CA . THR A 1 103 ? 2.042 -3.979 13.719 1.00 90.50 103 THR A CA 1
ATOM 791 C C . THR A 1 103 ? 1.012 -3.175 14.513 1.00 90.50 103 THR A C 1
ATOM 793 O O . THR A 1 103 ? 1.133 -3.065 15.732 1.00 90.50 103 THR A O 1
ATOM 796 N N . GLU A 1 104 ? -0.002 -2.609 13.853 1.00 92.25 104 GLU A N 1
ATOM 797 C CA . GLU A 1 104 ? -0.999 -1.764 14.503 1.00 92.25 104 GLU A CA 1
ATOM 798 C C . GLU A 1 104 ? -2.267 -2.565 14.851 1.00 92.25 104 GLU A C 1
ATOM 800 O O . GLU A 1 104 ? -2.892 -3.131 13.954 1.00 92.25 104 GLU A O 1
ATOM 805 N N . PRO A 1 105 ? -2.728 -2.559 16.118 1.00 94.44 105 PRO A N 1
ATOM 806 C CA . PRO A 1 105 ? -3.878 -3.363 16.554 1.00 94.44 105 PRO A CA 1
ATOM 807 C C . PRO A 1 105 ? -5.198 -3.064 15.836 1.00 94.44 105 PRO A C 1
ATOM 809 O O . PRO A 1 105 ? -6.096 -3.898 15.820 1.00 94.44 105 PRO A O 1
ATOM 812 N N . ALA A 1 106 ? -5.340 -1.859 15.279 1.00 97.00 106 ALA A N 1
ATOM 813 C CA . ALA A 1 106 ? -6.533 -1.455 14.541 1.00 97.00 106 ALA A CA 1
ATOM 814 C C . ALA A 1 106 ? -6.565 -1.993 13.099 1.00 97.00 106 ALA A C 1
ATOM 816 O O . ALA A 1 106 ? -7.577 -1.823 12.420 1.00 97.00 106 ALA A O 1
ATOM 817 N N . PHE A 1 107 ? -5.474 -2.588 12.604 1.00 97.31 107 PHE A N 1
ATOM 818 C CA . PHE A 1 107 ? -5.402 -3.098 11.241 1.00 97.31 107 PHE A CA 1
ATOM 819 C C . PHE A 1 107 ? -6.113 -4.450 11.103 1.00 97.31 107 PHE A C 1
ATOM 821 O O . PHE A 1 107 ? -5.777 -5.409 11.789 1.00 97.31 107 PHE A O 1
ATOM 828 N N . ASP A 1 108 ? -7.078 -4.525 10.187 1.00 94.56 108 ASP A N 1
ATOM 829 C CA . ASP A 1 108 ? -8.022 -5.651 10.061 1.00 94.56 108 ASP A CA 1
ATOM 830 C C . ASP A 1 108 ? -7.921 -6.384 8.710 1.00 94.56 108 ASP A C 1
ATOM 832 O O . ASP A 1 108 ? -8.555 -7.409 8.480 1.00 94.56 108 ASP A O 1
ATOM 836 N N . GLY A 1 109 ? -7.096 -5.904 7.777 1.00 95.12 109 GLY A N 1
ATOM 837 C CA . GLY A 1 109 ? -6.841 -6.681 6.568 1.00 95.12 109 GLY A CA 1
ATOM 838 C C . GLY A 1 109 ? -6.352 -5.907 5.363 1.00 95.12 109 GLY A C 1
ATOM 839 O O . GLY A 1 109 ? -6.299 -4.675 5.333 1.00 95.12 109 GLY A O 1
ATOM 840 N N . ILE A 1 110 ? -6.006 -6.687 4.342 1.00 96.75 110 ILE A N 1
ATOM 841 C CA . ILE A 1 110 ? -5.539 -6.223 3.044 1.00 96.75 110 ILE A CA 1
ATOM 842 C C . ILE A 1 110 ? -6.322 -6.902 1.918 1.00 96.75 110 ILE A C 1
ATOM 844 O O . ILE A 1 110 ? -6.448 -8.125 1.871 1.00 96.75 110 ILE A O 1
ATOM 848 N N . TRP A 1 111 ? -6.767 -6.095 0.964 1.00 97.69 111 TRP A N 1
ATOM 849 C CA . TRP A 1 111 ? -7.312 -6.517 -0.316 1.00 97.69 111 TRP A CA 1
ATOM 850 C C . TRP A 1 111 ? -6.472 -5.916 -1.436 1.00 97.69 111 TRP A C 1
ATOM 852 O O . TRP A 1 111 ? -6.116 -4.739 -1.412 1.00 97.69 111 TRP A O 1
ATOM 862 N N . VAL A 1 112 ? -6.138 -6.751 -2.414 1.00 97.94 112 VAL A N 1
ATOM 863 C CA . VAL A 1 112 ? -5.420 -6.360 -3.631 1.00 97.94 112 VAL A CA 1
ATOM 864 C C . VAL A 1 112 ? -6.454 -6.101 -4.726 1.00 97.94 112 VAL A C 1
ATOM 866 O O . VAL A 1 112 ? -7.407 -6.873 -4.860 1.00 97.94 112 VAL A O 1
ATOM 869 N N . TRP A 1 113 ? -6.289 -5.040 -5.522 1.00 98.19 113 TRP A N 1
ATOM 870 C CA . TRP A 1 113 ? -7.294 -4.639 -6.519 1.00 98.19 113 TRP A CA 1
ATOM 871 C C . TRP A 1 113 ? -7.196 -5.425 -7.832 1.00 98.19 113 TRP A C 1
ATOM 873 O O . TRP A 1 113 ? -6.862 -4.911 -8.904 1.00 98.19 113 TRP A O 1
ATOM 883 N N . GLY A 1 114 ? -7.468 -6.723 -7.719 1.00 97.44 114 GLY A N 1
ATOM 884 C CA . GLY A 1 114 ? -7.426 -7.701 -8.798 1.00 97.44 114 GLY A CA 1
ATOM 885 C C . GLY A 1 114 ? -6.563 -8.913 -8.453 1.00 97.44 114 GLY A C 1
ATOM 886 O O . GLY A 1 114 ? -5.782 -8.911 -7.505 1.00 97.44 114 GLY A O 1
ATOM 887 N N . VAL A 1 115 ? -6.701 -9.971 -9.253 1.00 96.94 115 VAL A N 1
ATOM 888 C CA . VAL A 1 115 ? -5.985 -11.241 -9.034 1.00 96.94 115 VAL A CA 1
ATOM 889 C C . VAL A 1 115 ? -4.679 -11.309 -9.831 1.00 96.94 115 VAL A C 1
ATOM 891 O O . VAL A 1 115 ? -3.647 -11.713 -9.305 1.00 96.94 115 VAL A O 1
ATOM 894 N N . SER A 1 116 ? -4.717 -10.915 -11.105 1.00 98.25 116 SER A N 1
ATOM 895 C CA . SER A 1 116 ? -3.610 -11.041 -12.059 1.00 98.25 116 SER A CA 1
ATOM 896 C C . SER A 1 116 ? -3.500 -9.791 -12.919 1.00 98.25 116 SER A C 1
ATOM 898 O O . SER A 1 116 ? -4.517 -9.196 -13.287 1.00 98.25 116 SER A O 1
ATOM 900 N N . ASP A 1 117 ? -2.268 -9.437 -13.295 1.00 98.38 117 ASP A N 1
ATOM 901 C CA . ASP A 1 117 ? -1.956 -8.326 -14.200 1.00 98.38 117 ASP A CA 1
ATOM 902 C C . ASP A 1 117 ? -2.760 -8.381 -15.511 1.00 98.38 117 ASP A C 1
ATOM 904 O O . ASP A 1 117 ? -3.064 -7.333 -16.076 1.00 98.38 117 ASP A O 1
ATOM 908 N N . LYS A 1 118 ? -3.188 -9.576 -15.955 1.00 97.56 118 LYS A N 1
ATOM 909 C CA . LYS A 1 118 ? -4.046 -9.774 -17.139 1.00 97.56 118 LYS A CA 1
ATOM 910 C C . LYS A 1 118 ? -5.353 -8.979 -17.083 1.00 97.56 118 LYS A C 1
ATOM 912 O O . LYS A 1 118 ? -5.858 -8.560 -18.120 1.00 97.56 118 LYS A O 1
ATOM 917 N N . HIS A 1 119 ? -5.913 -8.815 -15.888 1.00 97.19 119 HIS A N 1
ATOM 918 C CA . HIS A 1 119 ? -7.229 -8.214 -15.662 1.00 97.19 119 HIS A CA 1
ATOM 919 C C . HIS A 1 119 ? -7.153 -6.930 -14.834 1.00 97.19 119 HIS A C 1
ATOM 921 O O . HIS A 1 119 ? -8.176 -6.440 -14.361 1.00 97.19 119 HIS A O 1
ATOM 927 N N . SER A 1 120 ? -5.950 -6.386 -14.634 1.00 97.88 120 SER A N 1
ATOM 928 C CA . SER A 1 120 ? -5.790 -5.141 -13.893 1.00 97.88 120 SER A CA 1
ATOM 929 C C . SER A 1 120 ? -6.434 -3.973 -14.644 1.00 97.88 120 SER A C 1
ATOM 931 O O . SER A 1 120 ? -6.288 -3.827 -15.857 1.00 97.88 120 SER A O 1
ATOM 933 N N . TRP A 1 121 ? -7.097 -3.089 -13.901 1.00 97.94 121 TRP A N 1
ATOM 934 C CA . TRP A 1 121 ? -7.625 -1.822 -14.410 1.00 97.94 121 TRP A CA 1
ATOM 935 C C . TRP A 1 121 ? -6.525 -0.834 -14.841 1.00 97.94 121 TRP A C 1
ATOM 937 O O . TRP A 1 121 ? -6.759 0.050 -15.667 1.00 97.94 121 TRP A O 1
ATOM 947 N N . VAL A 1 122 ? -5.317 -0.978 -14.285 1.00 97.81 122 VAL A N 1
ATOM 948 C CA . VAL A 1 122 ? -4.220 -0.011 -14.407 1.00 97.81 122 VAL A CA 1
ATOM 949 C C . VAL A 1 122 ? -3.759 0.196 -15.853 1.00 97.81 122 VAL A C 1
ATOM 951 O O . VAL A 1 122 ? -3.706 1.361 -16.260 1.00 97.81 122 VAL A O 1
ATOM 954 N N . PRO A 1 123 ? -3.435 -0.852 -16.647 1.00 96.12 123 PRO A N 1
ATOM 955 C CA . PRO A 1 123 ? -3.033 -0.669 -18.041 1.00 96.12 123 PRO A CA 1
ATOM 956 C C . PRO A 1 123 ? -4.051 0.114 -18.869 1.00 96.12 123 PRO A C 1
ATOM 958 O O . PRO A 1 123 ? -3.673 0.987 -19.650 1.00 96.12 123 PRO A O 1
ATOM 961 N N . TRP A 1 124 ? -5.343 -0.150 -18.661 1.00 94.75 124 TRP A N 1
ATOM 962 C CA . TRP A 1 124 ? -6.420 0.530 -19.373 1.00 94.75 124 TRP A CA 1
ATOM 963 C C . TRP A 1 124 ? -6.574 1.988 -18.925 1.00 94.75 124 TRP A C 1
ATOM 965 O O . TRP A 1 124 ? -6.594 2.891 -19.760 1.00 94.75 124 TRP A O 1
ATOM 975 N N . PHE A 1 125 ? -6.614 2.231 -17.612 1.00 97.00 125 PHE A N 1
ATOM 976 C CA . PHE A 1 125 ? -6.830 3.567 -17.056 1.00 97.00 125 PHE A CA 1
ATOM 977 C C . PHE A 1 125 ? -5.658 4.518 -17.337 1.00 97.00 125 PHE A C 1
ATOM 979 O O . PHE A 1 125 ? -5.863 5.670 -17.717 1.00 97.00 125 PHE A O 1
ATOM 986 N N . TYR A 1 126 ? -4.418 4.046 -17.173 1.00 95.12 126 TYR A N 1
ATOM 987 C CA . TYR A 1 126 ? -3.217 4.869 -17.356 1.00 95.12 126 TYR A CA 1
ATOM 988 C C . TYR A 1 126 ? -2.618 4.785 -18.763 1.00 95.12 126 TYR A C 1
ATOM 990 O O . TYR A 1 126 ? -1.683 5.531 -19.051 1.00 95.12 126 TYR A O 1
ATOM 998 N N . ARG A 1 127 ? -3.150 3.919 -19.639 1.00 94.38 127 ARG A N 1
ATOM 999 C CA . ARG A 1 127 ? -2.627 3.658 -20.992 1.00 94.38 127 ARG A CA 1
ATOM 1000 C C . ARG A 1 127 ? -1.146 3.256 -20.969 1.00 94.38 127 ARG A C 1
ATOM 1002 O O . ARG A 1 127 ? -0.327 3.790 -21.713 1.00 94.38 127 ARG A O 1
ATOM 1009 N N . THR A 1 128 ? -0.796 2.323 -20.085 1.00 93.06 128 THR A N 1
ATOM 1010 C CA . THR A 1 128 ? 0.578 1.838 -19.871 1.00 93.06 128 THR A CA 1
ATOM 1011 C C . THR A 1 128 ? 0.657 0.313 -19.949 1.00 93.06 128 THR A C 1
ATOM 1013 O O . THR A 1 128 ? -0.343 -0.378 -19.809 1.00 93.06 128 THR A O 1
ATOM 1016 N N . GLY A 1 129 ? 1.865 -0.233 -20.120 1.00 93.25 129 GLY A N 1
ATOM 1017 C CA . GLY A 1 129 ? 2.143 -1.668 -19.950 1.00 93.25 129 GLY A CA 1
ATOM 1018 C C . GLY A 1 129 ? 2.512 -2.045 -18.511 1.00 93.25 129 GLY A C 1
ATOM 1019 O O . GLY A 1 129 ? 3.452 -2.810 -18.311 1.00 93.25 129 GLY A O 1
ATOM 1020 N N . ASP A 1 130 ? 1.880 -1.421 -17.510 1.00 97.00 130 ASP A N 1
ATOM 1021 C CA . ASP A 1 130 ? 2.198 -1.684 -16.100 1.00 97.00 130 ASP A CA 1
ATOM 1022 C C . ASP A 1 130 ? 1.721 -3.070 -15.648 1.00 97.00 130 ASP A C 1
ATOM 1024 O O . ASP A 1 130 ? 0.824 -3.667 -16.235 1.00 97.00 130 ASP A O 1
ATOM 1028 N N . THR A 1 131 ? 2.329 -3.568 -14.577 1.00 97.19 131 THR A N 1
ATOM 1029 C CA . THR A 1 131 ? 2.074 -4.896 -14.002 1.00 97.19 131 THR A CA 1
ATOM 1030 C C . THR A 1 131 ? 1.975 -4.745 -12.485 1.00 97.19 131 THR A C 1
ATOM 1032 O O . THR A 1 131 ? 2.956 -4.991 -11.776 1.00 97.19 131 THR A O 1
ATOM 1035 N N . PRO A 1 132 ? 0.852 -4.234 -11.950 1.00 98.19 132 PRO A N 1
ATOM 1036 C CA . PRO A 1 132 ? 0.820 -3.728 -10.583 1.00 98.19 132 PRO A CA 1
ATOM 1037 C C . PRO A 1 132 ? 0.457 -4.770 -9.510 1.00 98.19 132 PRO A C 1
ATOM 1039 O O . PRO A 1 132 ? 0.553 -4.460 -8.320 1.00 98.19 132 PRO A O 1
ATOM 1042 N N . LEU A 1 133 ? 0.036 -5.980 -9.898 1.00 98.62 133 LEU A N 1
ATOM 1043 C CA . LEU A 1 133 ? -0.515 -7.003 -9.000 1.00 98.62 133 LEU A CA 1
ATOM 1044 C C . LEU A 1 133 ? 0.518 -8.073 -8.616 1.00 98.62 133 LEU A C 1
ATOM 1046 O O . LEU A 1 133 ? 1.690 -8.007 -8.987 1.00 98.62 133 LEU A O 1
ATOM 1050 N N . LEU A 1 134 ? 0.092 -9.061 -7.828 1.00 98.69 134 LEU A N 1
ATOM 1051 C CA . LEU A 1 134 ? 0.961 -10.119 -7.297 1.00 98.69 134 LEU A CA 1
ATOM 1052 C C . LEU A 1 134 ? 1.181 -11.281 -8.277 1.00 98.69 134 LEU A C 1
ATOM 1054 O O . LEU A 1 134 ? 2.190 -11.983 -8.172 1.00 98.69 134 LEU A O 1
ATOM 1058 N N . LEU A 1 135 ? 0.256 -11.485 -9.217 1.00 98.75 135 LEU A N 1
ATOM 1059 C CA . LEU A 1 135 ? 0.350 -12.506 -10.258 1.00 98.75 135 LEU A CA 1
ATOM 1060 C C . LEU A 1 135 ? 0.474 -11.848 -11.631 1.00 98.75 135 LEU A C 1
ATOM 1062 O O . LEU A 1 135 ? -0.200 -10.854 -11.907 1.00 98.75 135 LEU A O 1
ATOM 1066 N N . ASP A 1 136 ? 1.314 -12.411 -12.491 1.00 98.38 136 ASP A N 1
ATOM 1067 C CA . ASP A 1 136 ? 1.490 -11.926 -13.857 1.00 98.38 136 ASP A CA 1
ATOM 1068 C C . ASP A 1 136 ? 0.321 -12.325 -14.774 1.00 98.38 136 ASP A C 1
ATOM 1070 O O . ASP A 1 136 ? -0.665 -12.929 -14.340 1.00 98.38 136 ASP A O 1
ATOM 1074 N N . ALA A 1 137 ? 0.414 -11.979 -16.062 1.00 97.75 137 ALA A N 1
ATOM 1075 C CA . ALA A 1 137 ? -0.643 -12.244 -17.035 1.00 97.75 137 ALA A CA 1
ATOM 1076 C C . ALA A 1 137 ? -0.908 -13.743 -17.303 1.00 97.75 137 ALA A C 1
ATOM 1078 O O . ALA A 1 137 ? -1.973 -14.095 -17.814 1.00 97.75 137 ALA A O 1
ATOM 1079 N N . SER A 1 138 ? 0.032 -14.614 -16.930 1.00 98.38 138 SER A N 1
ATOM 1080 C CA . SER A 1 138 ? -0.072 -16.076 -16.996 1.00 98.38 138 SER A CA 1
ATOM 1081 C C . SER A 1 138 ? -0.462 -16.690 -15.645 1.00 98.38 138 SER A C 1
ATOM 1083 O O . SER A 1 138 ? -0.416 -17.909 -15.495 1.00 98.38 138 SER A O 1
ATOM 1085 N N . TYR A 1 139 ? -0.857 -15.863 -14.669 1.00 98.31 139 TYR A N 1
ATOM 1086 C CA . TYR A 1 139 ? -1.160 -16.237 -13.282 1.00 98.31 139 TYR A CA 1
ATOM 1087 C C . TYR A 1 139 ? 0.034 -16.807 -12.502 1.00 98.31 139 TYR A C 1
ATOM 1089 O O . TYR A 1 139 ? -0.147 -17.383 -11.425 1.00 98.31 139 TYR A O 1
ATOM 1097 N N . ALA A 1 140 ? 1.262 -16.624 -12.990 1.00 98.62 140 ALA A N 1
ATOM 1098 C CA . ALA A 1 140 ? 2.445 -17.008 -12.239 1.00 98.62 140 ALA A CA 1
ATOM 1099 C C . ALA A 1 140 ? 2.736 -15.977 -11.139 1.00 98.62 140 ALA A C 1
ATOM 1101 O O . ALA A 1 140 ? 2.505 -14.774 -11.287 1.00 98.62 140 ALA A O 1
ATOM 1102 N N . ARG A 1 141 ? 3.237 -16.459 -9.998 1.00 98.75 141 ARG A N 1
ATOM 1103 C CA . ARG A 1 141 ? 3.575 -15.619 -8.843 1.00 98.75 141 ARG A CA 1
ATOM 1104 C C . ARG A 1 141 ? 4.770 -14.732 -9.168 1.00 98.75 141 ARG A C 1
ATOM 1106 O O . ARG A 1 141 ? 5.831 -15.227 -9.540 1.00 98.75 141 ARG A O 1
ATOM 1113 N N . LYS A 1 142 ? 4.622 -13.430 -8.946 1.00 98.62 142 LYS A N 1
ATOM 1114 C CA . LYS A 1 142 ? 5.718 -12.460 -9.054 1.00 98.62 142 LYS A CA 1
ATOM 1115 C C . LYS A 1 142 ? 6.505 -12.391 -7.743 1.00 98.62 142 LYS A C 1
ATOM 1117 O O . LYS A 1 142 ? 5.980 -12.780 -6.700 1.00 98.62 142 LYS A O 1
ATOM 1122 N N . PRO A 1 143 ? 7.722 -11.823 -7.733 1.00 98.62 143 PRO A N 1
ATOM 1123 C CA . PRO A 1 143 ? 8.474 -11.599 -6.496 1.00 98.62 143 PRO A CA 1
ATOM 1124 C C . PRO A 1 143 ? 7.675 -10.883 -5.392 1.00 98.62 143 PRO A C 1
ATOM 1126 O O . PRO A 1 143 ? 7.770 -11.254 -4.225 1.00 98.62 1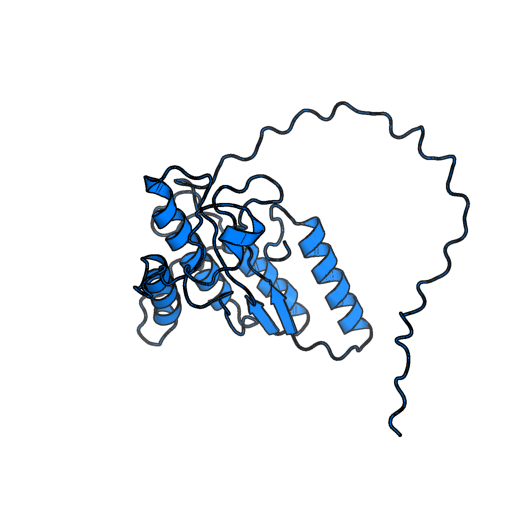43 PRO A O 1
ATOM 1129 N N . ALA A 1 144 ? 6.808 -9.933 -5.760 1.00 98.12 144 ALA A N 1
ATOM 1130 C CA . ALA A 1 144 ? 5.922 -9.238 -4.825 1.00 98.12 144 ALA A CA 1
ATOM 1131 C C . ALA A 1 144 ? 4.950 -10.172 -4.075 1.00 98.12 144 ALA A C 1
ATOM 1133 O O . ALA A 1 144 ? 4.675 -9.943 -2.902 1.00 98.12 144 ALA A O 1
ATOM 1134 N N . TYR A 1 145 ? 4.477 -11.259 -4.703 1.00 98.50 145 TYR A N 1
ATOM 1135 C CA . TYR A 1 145 ? 3.648 -12.271 -4.034 1.00 98.50 145 TYR A CA 1
ATOM 1136 C C . TYR A 1 145 ? 4.386 -12.894 -2.846 1.00 98.50 145 TYR A C 1
ATOM 1138 O O . TYR A 1 145 ? 3.839 -13.025 -1.751 1.00 98.50 145 TYR A O 1
ATOM 1146 N N . TYR A 1 146 ? 5.646 -13.276 -3.060 1.00 97.81 146 TYR A N 1
ATOM 1147 C CA . TYR A 1 146 ? 6.468 -13.883 -2.017 1.00 97.81 146 TYR A CA 1
ATOM 1148 C C . TYR A 1 146 ? 6.790 -12.886 -0.904 1.00 97.81 146 TYR A C 1
ATOM 1150 O O . TYR A 1 146 ? 6.827 -13.284 0.254 1.00 97.81 146 TYR A O 1
ATOM 1158 N N . ALA A 1 147 ? 6.930 -11.605 -1.245 1.00 95.06 147 ALA A N 1
ATOM 1159 C CA . ALA A 1 147 ? 7.140 -10.522 -0.291 1.00 95.06 147 ALA A CA 1
ATOM 1160 C C . ALA A 1 147 ? 5.908 -10.288 0.613 1.00 95.06 147 ALA A C 1
ATOM 1162 O O . ALA A 1 147 ? 6.048 -10.119 1.822 1.00 95.06 147 ALA A O 1
ATOM 1163 N N . VAL A 1 148 ? 4.689 -10.362 0.059 1.00 95.62 148 VAL A N 1
ATOM 1164 C CA . VAL A 1 148 ? 3.440 -10.346 0.849 1.00 95.62 148 VAL A CA 1
ATOM 1165 C C . VAL A 1 148 ? 3.353 -11.569 1.761 1.00 95.62 148 VAL A C 1
ATOM 1167 O O . VAL A 1 148 ? 3.042 -11.443 2.942 1.00 95.62 148 VAL A O 1
ATOM 1170 N N . ARG A 1 149 ? 3.668 -12.762 1.240 1.00 94.88 149 ARG A N 1
ATOM 1171 C CA . ARG A 1 149 ? 3.708 -13.992 2.044 1.00 94.88 149 ARG A CA 1
ATOM 1172 C C . ARG A 1 149 ? 4.714 -13.885 3.195 1.00 94.88 149 ARG A C 1
ATOM 1174 O O . ARG A 1 149 ? 4.402 -14.322 4.295 1.00 94.88 149 ARG A O 1
ATOM 1181 N N . GLU A 1 150 ? 5.897 -13.332 2.944 1.00 91.31 150 GLU A N 1
ATOM 1182 C CA . GLU A 1 150 ? 6.925 -13.077 3.962 1.00 91.31 150 GLU A CA 1
ATOM 1183 C C . GLU A 1 150 ? 6.385 -12.165 5.073 1.00 91.31 150 GLU A C 1
ATOM 1185 O O . GLU A 1 150 ? 6.472 -12.532 6.243 1.00 91.31 150 GLU A O 1
ATOM 1190 N N . ALA A 1 151 ? 5.749 -11.043 4.709 1.00 90.94 151 ALA A N 1
ATOM 1191 C CA . ALA A 1 151 ? 5.112 -10.137 5.666 1.00 90.94 151 ALA A CA 1
ATOM 1192 C C . ALA A 1 151 ? 4.067 -10.848 6.543 1.00 90.94 151 ALA A C 1
ATOM 1194 O O . ALA A 1 151 ? 4.088 -10.722 7.762 1.00 90.94 151 ALA A O 1
ATOM 1195 N N . LEU A 1 152 ? 3.189 -11.654 5.946 1.00 90.94 152 LEU A N 1
ATOM 1196 C CA . LEU A 1 152 ? 2.157 -12.374 6.698 1.00 90.94 152 LEU A CA 1
ATOM 1197 C C . LEU A 1 152 ? 2.739 -13.448 7.630 1.00 90.94 152 LEU A C 1
ATOM 1199 O O . LEU A 1 152 ? 2.266 -13.616 8.751 1.00 90.94 152 LEU A O 1
ATOM 1203 N N . LEU A 1 153 ? 3.767 -14.179 7.188 1.00 88.50 153 LEU A N 1
ATOM 1204 C CA . LEU A 1 153 ? 4.371 -15.253 7.984 1.00 88.50 153 LEU A CA 1
ATOM 1205 C C . LEU A 1 153 ? 5.150 -14.733 9.189 1.00 88.50 153 LEU A C 1
ATOM 1207 O O . LEU A 1 153 ? 5.208 -15.397 10.221 1.00 88.50 153 LEU A O 1
ATOM 1211 N N . ALA A 1 154 ? 5.753 -13.559 9.085 1.00 78.88 154 ALA A N 1
ATOM 1212 C CA . ALA A 1 154 ? 6.633 -13.051 10.125 1.00 78.88 154 ALA A CA 1
ATOM 1213 C C . ALA A 1 154 ? 5.907 -12.591 11.407 1.00 78.88 154 ALA A C 1
ATOM 1215 O O . ALA A 1 154 ? 6.568 -12.368 12.418 1.00 78.88 154 ALA A O 1
ATOM 1216 N N . LEU A 1 155 ? 4.571 -12.528 11.395 1.00 73.44 155 LEU A N 1
ATOM 1217 C CA . LEU A 1 155 ? 3.737 -12.304 12.586 1.00 73.44 155 LEU A CA 1
ATOM 1218 C C . LEU A 1 155 ? 3.074 -13.577 13.125 1.00 73.44 155 LEU A C 1
ATOM 1220 O O . LEU A 1 155 ? 2.309 -13.523 14.087 1.00 73.44 155 LEU A O 1
ATOM 1224 N N . THR A 1 156 ? 3.363 -14.734 12.528 1.00 69.88 156 THR A N 1
ATOM 1225 C CA . THR A 1 156 ? 2.915 -16.024 13.065 1.00 69.88 156 THR A CA 1
ATOM 1226 C C . THR A 1 156 ? 3.811 -16.468 14.230 1.00 69.88 156 THR A C 1
ATOM 1228 O O . THR A 1 156 ? 4.988 -16.099 14.265 1.00 69.88 156 THR A O 1
ATOM 1231 N N . PRO A 1 157 ? 3.306 -17.265 15.193 1.00 57.81 157 PRO A N 1
ATOM 1232 C CA . PRO A 1 157 ? 4.141 -17.837 16.249 1.00 57.81 157 PRO A CA 1
ATOM 1233 C C . PRO A 1 157 ? 5.338 -18.606 15.665 1.00 57.81 157 PRO A C 1
ATOM 1235 O O . PRO A 1 157 ? 5.156 -19.555 14.905 1.00 57.81 157 PRO A O 1
ATOM 1238 N N . GLY A 1 158 ? 6.562 -18.188 16.006 1.00 56.09 158 GLY A N 1
ATOM 1239 C CA . GLY A 1 158 ? 7.805 -18.740 15.445 1.00 56.09 158 GLY A CA 1
ATOM 1240 C C . GLY A 1 158 ? 8.309 -18.049 14.167 1.00 56.09 158 GLY A C 1
ATOM 1241 O O . GLY A 1 158 ? 9.351 -18.439 13.641 1.00 56.09 158 GLY A O 1
ATOM 1242 N N . GLY A 1 159 ? 7.611 -17.021 13.677 1.00 61.19 159 GLY A N 1
ATOM 1243 C CA . GLY A 1 159 ? 8.103 -16.118 12.638 1.00 61.19 159 GLY A CA 1
ATOM 1244 C C . GLY A 1 159 ? 9.299 -15.298 13.128 1.00 61.19 159 GLY A C 1
ATOM 1245 O O . GLY A 1 159 ? 9.399 -14.962 14.306 1.00 61.19 159 GLY A O 1
ATOM 1246 N N . SER A 1 160 ? 10.219 -14.956 12.226 1.00 60.00 160 SER A N 1
ATOM 1247 C CA . SER A 1 160 ? 11.481 -14.272 12.553 1.00 60.00 160 SER A CA 1
ATOM 1248 C C . SER A 1 160 ? 11.338 -12.793 12.955 1.00 60.00 160 SER A C 1
ATOM 1250 O O . SER A 1 160 ? 12.347 -12.097 13.022 1.00 60.00 160 SER A O 1
ATOM 1252 N N . GLY A 1 161 ? 10.115 -12.303 13.191 1.00 60.47 161 GLY A N 1
ATOM 1253 C CA . GLY A 1 161 ? 9.802 -10.876 13.286 1.00 60.47 161 GLY A CA 1
ATOM 1254 C C . GLY A 1 161 ? 9.975 -10.167 11.938 1.00 60.47 161 GLY A C 1
ATOM 1255 O O . GLY A 1 161 ? 10.840 -10.522 11.132 1.00 60.47 161 GLY A O 1
ATOM 1256 N N . LEU A 1 162 ? 9.129 -9.173 11.650 1.00 63.28 162 LEU A N 1
ATOM 1257 C CA . LEU A 1 162 ? 9.418 -8.239 10.560 1.00 63.28 162 LEU A CA 1
ATOM 1258 C C . LEU A 1 162 ? 10.296 -7.129 11.094 1.00 63.28 162 LEU A C 1
ATOM 1260 O O . LEU A 1 162 ? 10.058 -6.647 12.197 1.00 63.28 162 LEU A O 1
ATOM 1264 N N . PRO A 1 163 ? 11.263 -6.665 10.300 1.00 59.62 163 PRO A N 1
ATOM 1265 C CA . PRO A 1 163 ? 12.198 -5.679 10.794 1.00 59.62 163 PRO A CA 1
ATOM 1266 C C . PRO A 1 163 ? 11.578 -4.264 10.838 1.00 59.62 163 PRO A C 1
ATOM 1268 O O . PRO A 1 163 ? 12.208 -3.353 11.360 1.00 59.62 163 PRO A O 1
ATOM 1271 N N . TRP A 1 164 ? 10.359 -4.047 10.308 1.00 64.38 164 TRP A N 1
ATOM 1272 C CA . TRP A 1 164 ? 9.681 -2.741 10.358 1.00 64.38 164 TRP A CA 1
ATOM 1273 C C . TRP A 1 164 ? 8.878 -2.550 11.657 1.00 64.38 164 TRP A C 1
ATOM 1275 O O . TRP A 1 164 ? 7.657 -2.405 11.641 1.00 64.38 164 TRP A O 1
ATOM 1285 N N . ASP A 1 165 ? 9.567 -2.555 12.794 1.00 62.97 165 ASP A N 1
ATOM 1286 C CA . ASP A 1 165 ? 9.064 -2.015 14.065 1.00 62.97 165 ASP A CA 1
ATOM 1287 C C . ASP A 1 165 ? 9.485 -0.545 14.276 1.00 62.97 165 ASP A C 1
ATOM 1289 O O . ASP A 1 165 ? 8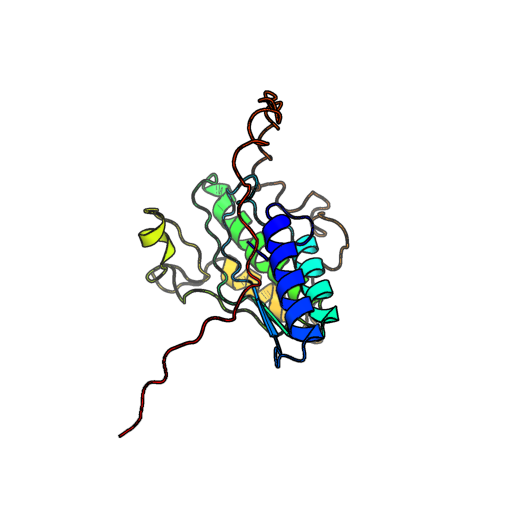.894 0.161 15.098 1.00 62.97 165 ASP A O 1
ATOM 1293 N N . GLY A 1 166 ? 10.444 -0.074 13.471 1.00 59.78 166 GLY A N 1
ATOM 1294 C CA . GLY A 1 166 ? 11.071 1.236 13.567 1.00 59.78 166 GLY A CA 1
ATOM 1295 C C . GLY A 1 166 ? 10.112 2.425 13.475 1.00 59.78 166 GLY A C 1
ATOM 1296 O O . GLY A 1 166 ? 9.177 2.472 12.672 1.00 59.78 166 GLY A O 1
ATOM 1297 N N . GLU A 1 167 ? 10.397 3.431 14.297 1.00 68.31 167 GLU A N 1
ATOM 1298 C CA . GLU A 1 167 ? 9.766 4.756 14.275 1.00 68.31 167 GLU A CA 1
ATOM 1299 C C . GLU A 1 167 ? 10.492 5.719 13.310 1.00 68.31 167 GLU A C 1
ATOM 1301 O O . GLU A 1 167 ? 10.201 6.915 13.287 1.00 68.31 167 GLU A O 1
ATOM 1306 N N . ASP A 1 168 ? 11.386 5.202 12.456 1.00 78.50 168 ASP A N 1
ATOM 1307 C CA . ASP A 1 168 ? 12.179 5.955 11.479 1.00 78.50 168 ASP A CA 1
ATOM 1308 C C . ASP A 1 168 ? 11.941 5.495 10.033 1.00 78.50 168 ASP A C 1
ATOM 1310 O O . ASP A 1 168 ? 11.579 4.350 9.779 1.00 78.50 168 ASP A O 1
ATOM 1314 N N . ASP A 1 169 ? 12.163 6.382 9.054 1.00 83.81 169 ASP A N 1
ATOM 1315 C CA . ASP A 1 169 ? 12.061 6.060 7.615 1.00 83.81 169 ASP A CA 1
ATOM 1316 C C . ASP A 1 169 ? 13.316 5.325 7.093 1.00 83.81 169 ASP A C 1
ATOM 1318 O O . ASP A 1 169 ? 13.751 5.531 5.958 1.00 83.81 169 ASP A O 1
ATOM 1322 N N . MET A 1 170 ? 13.919 4.479 7.928 1.00 86.75 170 MET A N 1
ATOM 1323 C CA . MET A 1 170 ? 15.130 3.718 7.625 1.00 86.75 170 MET A CA 1
ATOM 1324 C C . MET A 1 170 ? 14.770 2.257 7.373 1.00 86.75 170 MET A C 1
ATOM 1326 O O . MET A 1 170 ? 14.081 1.640 8.178 1.00 86.75 170 MET A O 1
ATOM 1330 N N . ASP A 1 171 ? 15.250 1.688 6.267 1.00 83.88 171 ASP A N 1
ATOM 1331 C CA . ASP A 1 171 ? 15.147 0.256 6.024 1.00 83.88 171 ASP A CA 1
ATOM 1332 C C . ASP A 1 171 ? 16.029 -0.484 7.045 1.00 83.88 171 ASP A C 1
ATOM 1334 O O . ASP A 1 171 ? 17.260 -0.416 6.970 1.00 83.88 171 ASP A O 1
ATOM 1338 N N . PRO A 1 172 ? 15.425 -1.238 7.969 1.00 78.25 172 PRO A N 1
ATOM 1339 C CA . PRO A 1 172 ? 16.120 -1.901 9.071 1.00 78.25 172 PRO A CA 1
ATOM 1340 C C . PRO A 1 172 ? 17.116 -2.975 8.598 1.00 78.25 172 PRO A C 1
ATOM 1342 O O . PRO A 1 172 ? 18.070 -3.297 9.304 1.00 78.25 172 PRO A O 1
ATOM 1345 N N . ARG A 1 173 ? 16.942 -3.511 7.382 1.00 82.56 173 ARG A N 1
ATOM 1346 C CA . ARG A 1 173 ? 17.811 -4.545 6.797 1.00 82.56 173 ARG A CA 1
ATOM 1347 C C . ARG A 1 173 ? 19.074 -3.959 6.185 1.00 82.56 173 ARG A C 1
ATOM 1349 O O . ARG A 1 173 ? 20.087 -4.644 6.098 1.00 82.56 173 ARG A O 1
ATOM 1356 N N . THR A 1 174 ? 18.995 -2.725 5.691 1.00 85.69 174 THR A N 1
ATOM 1357 C CA . THR A 1 174 ? 20.093 -2.080 4.953 1.00 85.69 174 THR A CA 1
ATOM 1358 C C . THR A 1 174 ? 20.686 -0.883 5.685 1.00 85.69 174 THR A C 1
ATOM 1360 O O . THR A 1 174 ? 21.764 -0.431 5.307 1.00 85.69 174 THR A O 1
ATOM 1363 N N . GLN A 1 175 ? 20.003 -0.381 6.718 1.00 86.12 175 GLN A N 1
ATOM 1364 C CA . GLN A 1 175 ? 20.339 0.847 7.439 1.00 86.12 175 GLN A CA 1
ATOM 1365 C C . GLN A 1 175 ? 20.463 2.060 6.496 1.00 86.12 175 GLN A C 1
ATOM 1367 O O . GLN A 1 175 ? 21.251 2.973 6.723 1.00 86.12 175 GLN A O 1
ATOM 1372 N N . GLN A 1 176 ? 19.679 2.064 5.414 1.00 89.75 176 GLN A N 1
ATOM 1373 C CA . GLN A 1 176 ? 19.555 3.161 4.449 1.00 89.75 176 GLN A CA 1
ATOM 1374 C C . GLN A 1 176 ? 18.126 3.710 4.472 1.00 89.75 176 GLN A C 1
ATOM 1376 O O . GLN A 1 176 ? 17.219 2.966 4.841 1.00 89.75 176 GLN A O 1
ATOM 1381 N N . PRO A 1 177 ? 17.873 4.955 4.030 1.00 91.81 177 PRO A N 1
ATOM 1382 C CA . PRO A 1 177 ? 16.509 5.455 3.895 1.00 91.81 177 PRO A CA 1
ATOM 1383 C C . PRO A 1 177 ? 15.642 4.508 3.055 1.00 91.81 177 PRO A C 1
ATOM 1385 O O . PRO A 1 177 ? 16.089 3.991 2.021 1.00 91.81 177 PRO A O 1
ATOM 1388 N N . TRP A 1 178 ? 14.406 4.269 3.491 1.00 92.69 178 TRP A N 1
ATOM 1389 C CA . TRP A 1 178 ? 13.489 3.371 2.797 1.00 92.69 178 TRP A CA 1
ATOM 1390 C C . TRP A 1 178 ? 13.221 3.848 1.370 1.00 92.69 178 TRP A C 1
ATOM 1392 O O . TRP A 1 178 ? 12.979 5.028 1.113 1.00 92.69 178 TRP A O 1
ATOM 1402 N N . GLY A 1 179 ? 13.300 2.916 0.423 1.00 93.88 179 GLY A N 1
ATOM 1403 C CA . GLY A 1 179 ? 13.177 3.215 -0.995 1.00 93.88 179 GLY A CA 1
ATOM 1404 C C . GLY A 1 179 ? 14.366 3.954 -1.612 1.00 93.88 179 GLY A C 1
ATOM 1405 O O . GLY A 1 179 ? 14.287 4.309 -2.783 1.00 93.88 179 GLY A O 1
ATOM 1406 N N . SER A 1 180 ? 15.486 4.146 -0.904 1.00 93.50 180 SER A N 1
ATOM 1407 C CA . SER A 1 180 ? 16.684 4.863 -1.398 1.00 93.50 180 SER A CA 1
ATOM 1408 C C . SER A 1 180 ? 17.172 4.444 -2.793 1.00 93.50 180 SER A C 1
ATOM 1410 O O . SER A 1 180 ? 17.726 5.265 -3.519 1.00 93.50 180 SER A O 1
ATOM 1412 N N . LYS A 1 181 ? 16.954 3.186 -3.199 1.00 94.75 181 LYS A N 1
ATOM 1413 C CA . LYS A 1 181 ? 17.370 2.662 -4.512 1.00 94.75 181 LYS A CA 1
ATOM 1414 C C . LYS A 1 181 ? 16.430 3.001 -5.670 1.00 94.75 181 LYS A C 1
ATOM 1416 O O . LYS A 1 181 ? 16.869 2.960 -6.814 1.00 94.75 181 LYS A O 1
ATOM 1421 N N . TRP A 1 182 ? 15.148 3.258 -5.418 1.00 95.38 182 TRP A N 1
ATOM 1422 C CA . TRP A 1 182 ? 14.127 3.368 -6.475 1.00 95.38 182 TRP A CA 1
ATOM 1423 C C . TRP A 1 182 ? 13.211 4.580 -6.340 1.00 95.38 182 TRP A C 1
ATOM 1425 O O . TRP A 1 182 ? 12.655 5.050 -7.336 1.00 95.38 182 TRP A O 1
ATOM 1435 N N . MET A 1 183 ? 13.041 5.084 -5.126 1.00 94.44 183 MET A N 1
ATOM 1436 C CA . MET A 1 183 ? 12.183 6.210 -4.832 1.00 94.44 183 MET A CA 1
ATOM 1437 C C . MET A 1 183 ? 12.803 7.466 -5.430 1.00 94.44 183 MET A C 1
ATOM 1439 O O . MET A 1 183 ? 13.952 7.810 -5.164 1.00 94.44 183 MET A O 1
ATOM 1443 N N . GLN A 1 184 ? 12.034 8.133 -6.284 1.00 88.81 184 GLN A N 1
ATOM 1444 C CA . GLN A 1 184 ? 12.507 9.312 -7.000 1.00 88.81 184 GLN A CA 1
ATOM 1445 C C . GLN A 1 184 ? 12.796 10.452 -6.013 1.00 88.81 184 GLN A C 1
ATOM 1447 O O . GLN A 1 184 ? 12.120 10.533 -4.984 1.00 88.81 184 GLN A O 1
ATOM 1452 N N . PRO A 1 185 ? 13.765 11.342 -6.273 1.00 85.44 185 PRO A N 1
ATOM 1453 C CA . PRO A 1 185 ? 13.936 12.532 -5.448 1.00 85.44 185 PRO A CA 1
ATOM 1454 C C . PRO A 1 185 ? 12.656 13.376 -5.479 1.00 85.44 185 PRO A C 1
ATOM 1456 O O . PRO A 1 185 ? 11.915 13.373 -6.467 1.00 85.44 185 PRO A O 1
ATOM 1459 N N . GLU A 1 186 ? 12.373 14.085 -4.386 1.00 77.75 186 GLU A N 1
ATOM 1460 C CA . GLU A 1 186 ? 11.325 15.104 -4.433 1.00 77.75 186 GLU A CA 1
ATOM 1461 C C . GLU A 1 186 ? 11.732 16.194 -5.435 1.00 77.75 186 GLU A C 1
ATOM 1463 O O . GLU A 1 186 ? 12.922 16.514 -5.543 1.00 77.75 186 GLU A O 1
ATOM 1468 N N . PRO A 1 187 ? 10.779 16.748 -6.201 1.00 76.44 187 PRO A N 1
ATOM 1469 C CA . PRO A 1 187 ? 11.083 17.846 -7.095 1.00 76.44 187 PRO A CA 1
ATOM 1470 C C . PRO A 1 187 ? 11.592 19.017 -6.255 1.00 76.44 187 PRO A C 1
ATOM 1472 O O . PRO A 1 187 ? 11.128 19.234 -5.131 1.00 76.44 187 PRO A O 1
ATOM 1475 N N . ALA A 1 188 ? 12.546 19.770 -6.801 1.00 73.56 188 ALA A N 1
ATOM 1476 C CA . ALA A 1 188 ? 12.980 21.005 -6.170 1.00 73.56 188 ALA A CA 1
ATOM 1477 C C . ALA A 1 188 ? 11.751 21.886 -5.906 1.00 73.56 188 ALA A C 1
ATOM 1479 O O . ALA A 1 188 ? 10.864 22.002 -6.757 1.00 73.56 188 ALA A O 1
ATOM 1480 N N . VAL A 1 189 ? 11.679 22.478 -4.715 1.00 64.69 189 VAL A N 1
ATOM 1481 C CA . VAL A 1 189 ? 10.660 23.483 -4.426 1.00 64.69 189 VAL A CA 1
ATOM 1482 C C . VAL A 1 189 ? 10.989 24.684 -5.307 1.00 64.69 189 VAL A C 1
ATOM 1484 O O . VAL A 1 189 ? 11.924 25.425 -5.014 1.00 64.69 189 VAL A O 1
ATOM 1487 N N . GLU A 1 190 ? 10.262 24.844 -6.412 1.00 51.88 190 GLU A N 1
ATOM 1488 C CA . GLU A 1 190 ? 10.266 26.088 -7.182 1.00 51.88 190 GLU A CA 1
ATOM 1489 C C . GLU A 1 190 ? 9.971 27.230 -6.194 1.00 51.88 190 GLU A C 1
ATOM 1491 O O . GLU A 1 190 ? 8.971 27.146 -5.465 1.00 51.88 190 GLU A O 1
ATOM 1496 N N . PRO A 1 191 ? 10.825 28.268 -6.091 1.00 44.44 191 PRO A N 1
ATOM 1497 C CA . PRO A 1 191 ? 10.528 29.402 -5.234 1.00 44.44 191 PRO A CA 1
ATOM 1498 C C . PRO A 1 191 ? 9.190 29.967 -5.692 1.00 44.44 191 PRO A C 1
ATOM 1500 O O . PRO A 1 191 ? 9.026 30.331 -6.855 1.00 44.44 191 PRO A O 1
ATOM 1503 N N . SER A 1 192 ? 8.209 29.994 -4.791 1.00 45.56 192 SER A N 1
ATOM 1504 C CA . SER A 1 192 ? 6.893 30.525 -5.108 1.00 45.56 192 SER A CA 1
ATOM 1505 C C . SER A 1 192 ? 7.067 31.955 -5.610 1.00 45.56 192 SER A C 1
ATOM 1507 O O . SER A 1 192 ? 7.394 32.850 -4.827 1.00 45.56 192 SER A O 1
ATOM 1509 N N . THR A 1 193 ? 6.859 32.192 -6.902 1.00 37.84 193 THR A N 1
ATOM 1510 C CA . THR A 1 193 ? 6.655 33.542 -7.415 1.00 37.84 193 THR A CA 1
ATOM 1511 C C . THR A 1 193 ? 5.385 34.053 -6.750 1.00 37.84 193 THR A C 1
ATOM 1513 O O . THR A 1 193 ? 4.278 33.641 -7.108 1.00 37.84 193 THR A O 1
ATOM 1516 N N . GLY A 1 194 ? 5.560 34.867 -5.708 1.00 44.34 194 GLY A N 1
ATOM 1517 C CA . GLY A 1 194 ? 4.476 35.486 -4.967 1.00 44.34 194 GLY A CA 1
ATOM 1518 C C . GLY A 1 194 ? 3.568 36.232 -5.933 1.00 44.34 194 GLY A C 1
ATOM 1519 O O . GLY A 1 194 ? 3.920 37.290 -6.443 1.00 44.34 194 GLY A O 1
ATOM 1520 N N . THR A 1 195 ? 2.398 35.665 -6.197 1.00 34.91 195 THR A N 1
ATOM 1521 C CA . THR A 1 195 ? 1.292 36.391 -6.807 1.00 34.91 195 THR A CA 1
ATOM 1522 C C . THR A 1 195 ? 0.410 36.877 -5.667 1.00 34.91 195 THR A C 1
ATOM 1524 O O . THR A 1 195 ? -0.102 36.099 -4.864 1.00 34.91 195 THR A O 1
ATOM 1527 N N . ASN A 1 196 ? 0.354 38.204 -5.556 1.00 37.91 196 ASN A N 1
ATOM 1528 C CA . ASN A 1 196 ? -0.258 38.981 -4.488 1.00 37.91 196 ASN A CA 1
ATOM 1529 C C . ASN A 1 196 ? -1.632 38.457 -4.050 1.00 37.91 196 ASN A C 1
ATOM 1531 O O . ASN A 1 196 ? -2.615 38.518 -4.786 1.00 37.91 196 ASN A O 1
ATOM 1535 N N . SER A 1 197 ? -1.724 38.090 -2.776 1.00 42.06 197 SER A N 1
ATOM 1536 C CA . SER A 1 197 ? -2.951 37.776 -2.043 1.00 42.06 197 SER A CA 1
ATOM 1537 C C . SER A 1 197 ? -3.808 39.014 -1.713 1.00 42.06 197 SER A C 1
ATOM 1539 O O . SER A 1 197 ? -4.441 39.058 -0.662 1.00 42.06 197 SER A O 1
ATOM 1541 N N . GLN A 1 198 ? -3.844 40.031 -2.584 1.00 39.50 198 GLN A N 1
ATOM 1542 C CA . GLN A 1 198 ? -4.605 41.274 -2.359 1.00 39.50 198 GLN A CA 1
ATOM 1543 C C . GLN A 1 198 ? -5.691 41.586 -3.403 1.00 39.50 198 GLN A C 1
ATOM 1545 O O . GLN A 1 198 ? -6.384 42.583 -3.252 1.00 39.50 198 GLN A O 1
ATOM 1550 N N . GLN A 1 199 ? -5.939 40.729 -4.402 1.00 37.62 199 GLN A N 1
ATOM 1551 C CA . GLN A 1 199 ? -7.067 40.926 -5.341 1.00 37.62 199 GLN A CA 1
ATOM 1552 C C . GLN A 1 199 ? -8.224 39.924 -5.199 1.00 37.62 199 GLN A C 1
ATOM 1554 O O . GLN A 1 199 ? -9.176 39.972 -5.969 1.00 37.62 199 GLN A O 1
ATOM 1559 N N . GLN A 1 200 ? -8.215 39.067 -4.174 1.00 38.09 200 GLN A N 1
ATOM 1560 C CA . GLN A 1 200 ? -9.310 38.117 -3.903 1.00 38.09 200 GLN A CA 1
ATOM 1561 C C . GLN A 1 200 ? -10.080 38.410 -2.604 1.00 38.09 200 GLN A C 1
ATOM 1563 O O . GLN A 1 200 ? -10.699 37.526 -2.021 1.00 38.09 200 GLN A O 1
ATOM 1568 N N . GLN A 1 201 ? -10.074 39.669 -2.159 1.00 36.78 201 GLN A N 1
ATOM 1569 C CA . GLN A 1 201 ? -10.923 40.172 -1.073 1.00 36.78 201 GLN A CA 1
ATOM 1570 C C . GLN A 1 201 ? -11.811 41.317 -1.572 1.00 36.78 201 GLN A C 1
ATOM 1572 O O . GLN A 1 201 ? -11.764 42.416 -1.041 1.00 36.78 201 GLN A O 1
ATOM 1577 N N . GLN A 1 202 ? -12.606 41.092 -2.620 1.00 37.28 202 GLN A N 1
ATOM 1578 C CA . GLN A 1 202 ? -13.716 42.008 -2.939 1.00 37.28 202 GLN A CA 1
ATOM 1579 C C . GLN A 1 202 ? -14.904 41.368 -3.672 1.00 37.28 202 GLN A C 1
ATOM 1581 O O . GLN A 1 202 ? -15.887 42.044 -3.947 1.00 37.28 202 GLN A O 1
ATOM 1586 N N . ALA A 1 203 ? -14.890 40.054 -3.905 1.00 39.59 203 ALA A N 1
ATOM 1587 C CA . ALA A 1 203 ? -16.029 39.344 -4.478 1.00 39.59 203 ALA A CA 1
ATOM 1588 C C . ALA A 1 203 ? -16.253 38.035 -3.721 1.00 39.59 203 ALA A C 1
ATOM 1590 O O . ALA A 1 203 ? -15.772 36.999 -4.155 1.00 39.59 203 ALA A O 1
ATOM 1591 N N . ASN A 1 204 ? -16.882 38.106 -2.543 1.00 38.12 204 ASN A N 1
ATOM 1592 C CA . ASN A 1 204 ? -17.628 37.002 -1.914 1.00 38.12 204 ASN A CA 1
ATOM 1593 C C . ASN A 1 204 ? -18.373 37.511 -0.667 1.00 38.12 204 ASN A C 1
ATOM 1595 O O . ASN A 1 204 ? -18.199 37.025 0.448 1.00 38.12 204 ASN A O 1
ATOM 1599 N N . GLY A 1 205 ? -19.215 38.527 -0.865 1.00 38.00 205 GLY A N 1
ATOM 1600 C CA . GLY A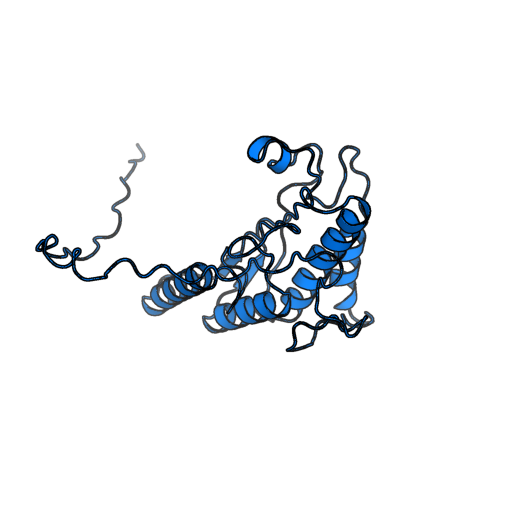 1 205 ? -20.327 38.817 0.034 1.00 38.00 205 GLY A CA 1
ATOM 1601 C C . GLY A 1 205 ? -21.530 37.979 -0.388 1.00 38.00 205 GLY A C 1
ATOM 1602 O O . GLY A 1 205 ? -22.399 38.472 -1.093 1.00 38.00 205 GLY A O 1
ATOM 1603 N N . ALA A 1 206 ? -21.557 36.705 -0.005 1.00 39.59 206 ALA A N 1
ATOM 1604 C CA . ALA A 1 206 ? -22.746 35.866 -0.105 1.00 39.59 206 ALA A CA 1
ATOM 1605 C C . ALA A 1 206 ? -22.810 34.974 1.140 1.00 39.59 206 ALA A C 1
ATOM 1607 O O . ALA A 1 206 ? -21.875 34.238 1.458 1.00 39.59 206 ALA A O 1
ATOM 1608 N N . SER A 1 207 ? -23.902 35.120 1.883 1.00 42.09 207 SER A N 1
ATOM 1609 C CA . SER A 1 207 ? -24.222 34.433 3.133 1.00 42.09 207 SER A CA 1
ATOM 1610 C C . SER A 1 207 ? -24.023 32.916 3.045 1.00 42.09 207 SER A C 1
ATOM 1612 O O . SER A 1 207 ? -24.560 32.270 2.145 1.00 42.09 207 SER A O 1
ATOM 1614 N N . LYS A 1 208 ? -23.302 32.339 4.014 1.00 41.91 208 LYS A N 1
ATOM 1615 C CA . LYS A 1 208 ? -23.168 30.887 4.183 1.00 41.91 208 LYS A CA 1
ATOM 1616 C C . LYS A 1 208 ? -24.465 30.326 4.769 1.00 41.91 208 LYS A C 1
ATOM 1618 O O . LYS A 1 208 ? -24.715 30.477 5.961 1.00 41.91 208 LYS A O 1
ATOM 1623 N N . GLN A 1 209 ? -25.273 29.678 3.937 1.00 38.59 209 GLN A N 1
ATOM 1624 C CA . GLN A 1 209 ? -26.273 28.714 4.401 1.00 38.59 209 GLN A CA 1
ATOM 1625 C C . GLN A 1 209 ? -25.537 27.522 5.050 1.00 38.59 209 GLN A C 1
ATOM 1627 O O . GLN A 1 209 ? -24.522 27.076 4.500 1.00 38.59 209 GLN A O 1
ATOM 1632 N N . PRO A 1 210 ? -25.975 27.015 6.216 1.00 37.03 210 PRO A N 1
ATOM 1633 C CA . PRO A 1 210 ? -25.411 25.799 6.785 1.00 37.03 210 PRO A CA 1
ATOM 1634 C C . PRO A 1 210 ? -25.711 24.598 5.879 1.00 37.03 210 PRO A C 1
ATOM 1636 O O . PRO A 1 210 ? -26.734 24.542 5.203 1.00 37.03 210 PRO A O 1
ATOM 1639 N N . PHE A 1 211 ? -24.779 23.648 5.859 1.00 41.78 211 PHE A N 1
ATOM 1640 C CA . PHE A 1 211 ? -24.832 22.427 5.060 1.00 41.78 211 PHE A CA 1
ATOM 1641 C C . PHE A 1 211 ? -26.048 21.582 5.478 1.00 41.78 211 PHE A C 1
ATOM 1643 O O . PHE A 1 211 ? -26.023 20.931 6.521 1.00 41.78 211 PHE A O 1
ATOM 1650 N N . ALA A 1 212 ? -27.125 21.624 4.692 1.00 39.31 212 ALA A N 1
ATOM 1651 C CA . ALA A 1 212 ? -28.236 20.691 4.818 1.00 39.31 212 ALA A CA 1
ATOM 1652 C C . ALA A 1 212 ? -27.793 19.354 4.212 1.00 39.31 212 ALA A C 1
ATOM 1654 O O . ALA A 1 212 ? -27.324 19.314 3.074 1.00 39.31 212 ALA A O 1
ATOM 1655 N N . GLY A 1 213 ? -27.868 18.283 5.004 1.00 33.09 213 GLY A N 1
ATOM 1656 C CA . GLY A 1 213 ? -27.535 16.932 4.563 1.00 33.09 213 GLY A CA 1
ATOM 1657 C C . GLY A 1 213 ? -28.296 16.553 3.293 1.00 33.09 213 GLY A C 1
ATOM 1658 O O . GLY A 1 213 ? -29.453 16.923 3.120 1.00 33.09 213 GLY A O 1
ATOM 1659 N N . ASP A 1 214 ? -27.610 15.836 2.410 1.00 47.53 214 ASP A N 1
ATOM 1660 C CA . ASP A 1 214 ? -28.122 15.369 1.125 1.00 47.53 214 ASP A CA 1
ATOM 1661 C C . ASP A 1 214 ? -29.350 14.464 1.342 1.00 47.53 214 ASP A C 1
ATOM 1663 O O . ASP A 1 214 ? -29.233 13.328 1.817 1.00 47.53 214 ASP A O 1
ATOM 1667 N N . ALA A 1 215 ? -30.539 15.004 1.067 1.00 42.56 215 ALA A N 1
ATOM 1668 C CA . ALA A 1 215 ? -31.794 14.268 1.068 1.00 42.56 215 ALA A CA 1
ATOM 1669 C C . ALA A 1 215 ? -31.805 13.355 -0.163 1.00 42.56 215 ALA A C 1
ATOM 1671 O O . ALA A 1 215 ? -32.155 13.767 -1.269 1.00 42.56 215 ALA A O 1
ATOM 1672 N N . ARG A 1 216 ? -31.372 12.107 0.030 1.00 43.38 216 ARG A N 1
ATOM 1673 C CA . ARG A 1 216 ? -31.502 11.067 -0.991 1.00 43.38 216 ARG A CA 1
ATOM 1674 C C . ARG A 1 216 ? -32.994 10.792 -1.238 1.00 43.38 216 ARG A C 1
ATOM 1676 O O . ARG A 1 216 ? -33.730 10.691 -0.261 1.00 43.38 216 ARG A O 1
ATOM 1683 N N . PRO A 1 217 ? -33.439 10.680 -2.500 1.00 38.66 217 PRO A N 1
ATOM 1684 C CA . PRO A 1 217 ? -34.842 10.449 -2.819 1.00 38.66 217 PRO A CA 1
ATOM 1685 C C . PRO A 1 217 ? -35.287 9.050 -2.378 1.00 38.66 217 PRO A C 1
ATOM 1687 O O . PRO A 1 217 ? -34.611 8.056 -2.664 1.00 38.66 217 PRO A O 1
ATOM 1690 N N . ASP A 1 218 ? -36.431 9.003 -1.697 1.00 43.16 218 ASP A N 1
ATOM 1691 C CA . ASP A 1 218 ? -37.156 7.782 -1.357 1.00 43.16 218 ASP A CA 1
ATOM 1692 C C . ASP A 1 218 ? -37.637 7.114 -2.651 1.00 43.16 218 ASP A C 1
ATOM 1694 O O . ASP A 1 218 ? -38.399 7.695 -3.424 1.00 43.16 218 ASP A O 1
ATOM 1698 N N . TRP A 1 219 ? -37.166 5.899 -2.919 1.00 39.22 219 TRP A N 1
ATOM 1699 C CA . TRP A 1 219 ? -37.786 5.025 -3.908 1.00 39.22 219 TRP A CA 1
ATOM 1700 C C . TRP A 1 219 ? -38.834 4.193 -3.170 1.00 39.22 219 TRP A C 1
ATOM 1702 O O . TRP A 1 219 ? -38.509 3.336 -2.350 1.00 39.22 219 TRP A O 1
ATOM 1712 N N . GLU A 1 220 ? -40.100 4.513 -3.417 1.00 44.50 220 GLU A N 1
ATOM 1713 C CA . GLU A 1 220 ? -41.245 3.752 -2.931 1.00 44.50 220 GLU A CA 1
ATOM 1714 C C . GLU A 1 220 ? -41.200 2.317 -3.479 1.00 44.50 220 GLU A C 1
ATOM 1716 O O . GLU A 1 220 ? -40.919 2.081 -4.657 1.00 44.50 220 GLU A O 1
ATOM 1721 N N . ILE A 1 221 ? -41.451 1.360 -2.586 1.00 42.62 221 ILE A N 1
ATOM 1722 C CA . ILE A 1 221 ? -41.778 -0.025 -2.913 1.00 42.62 221 ILE A CA 1
ATOM 1723 C C . ILE A 1 221 ? -43.305 -0.073 -3.016 1.00 42.62 221 ILE A C 1
ATOM 1725 O O . ILE A 1 221 ? -43.977 0.101 -1.997 1.00 42.62 221 ILE A O 1
ATOM 1729 N N . GLU A 1 222 ? -43.828 -0.287 -4.224 1.00 47.47 222 GLU A N 1
ATOM 1730 C CA . GLU A 1 222 ? -45.149 -0.906 -4.429 1.00 47.47 222 GLU A CA 1
ATOM 1731 C C . GLU A 1 222 ? -45.042 -2.433 -4.315 1.00 47.47 222 GLU A C 1
ATOM 1733 O O . GLU A 1 222 ? -44.041 -3.003 -4.817 1.00 47.47 222 GLU A O 1
#